Protein AF-0000000076619236 (afdb_homodimer)

Structure (mmCIF, N/CA/C/O backbone):
data_AF-0000000076619236-model_v1
#
loop_
_entity.id
_entity.type
_entity.pdbx_description
1 polymer 'Dynein light chain'
#
loop_
_atom_site.group_PDB
_atom_site.id
_atom_site.type_symbol
_atom_site.label_atom_id
_atom_site.label_alt_id
_atom_site.label_comp_id
_atom_site.label_asym_id
_atom_site.label_entity_id
_atom_site.label_seq_id
_atom_site.pdbx_PDB_ins_code
_atom_site.Cartn_x
_atom_site.Cartn_y
_atom_site.Cartn_z
_atom_site.occupancy
_atom_site.B_iso_or_equiv
_atom_site.auth_seq_id
_atom_site.auth_comp_id
_atom_site.auth_asym_id
_atom_site.auth_atom_id
_atom_site.pdbx_PDB_model_num
ATOM 1 N N . MET A 1 1 ? -8.305 16.578 18.125 1 61.53 1 MET A N 1
ATOM 2 C CA . MET A 1 1 ? -9.258 15.516 18.406 1 61.53 1 MET A CA 1
ATOM 3 C C . MET A 1 1 ? -8.664 14.5 19.375 1 61.53 1 MET A C 1
ATOM 5 O O . MET A 1 1 ? -7.453 14.289 19.406 1 61.53 1 MET A O 1
ATOM 9 N N . SER A 1 2 ? -9.523 13.969 20.266 1 78.56 2 SER A N 1
ATOM 10 C CA . SER A 1 2 ? -8.977 13.062 21.266 1 78.56 2 SER A CA 1
ATOM 11 C C . SER A 1 2 ? -8.484 11.773 20.625 1 78.56 2 SER A C 1
ATOM 13 O O . SER A 1 2 ? -8.844 11.453 19.5 1 78.56 2 SER A O 1
ATOM 15 N N . LEU A 1 3 ? -7.492 11.188 21.266 1 76.19 3 LEU A N 1
ATOM 16 C CA . LEU A 1 3 ? -6.984 9.883 20.844 1 76.19 3 LEU A CA 1
ATOM 17 C C . LEU A 1 3 ? -8.125 8.898 20.625 1 76.19 3 LEU A C 1
ATOM 19 O O . LEU A 1 3 ? -8.094 8.102 19.688 1 76.19 3 LEU A O 1
ATOM 23 N N . GLU A 1 4 ? -9.109 9.039 21.438 1 79.75 4 GLU A N 1
ATOM 24 C CA . GLU A 1 4 ? -10.258 8.141 21.344 1 79.75 4 GLU A CA 1
ATOM 25 C C . GLU A 1 4 ? -11.055 8.398 20.078 1 79.75 4 GLU A C 1
ATOM 27 O O . GLU A 1 4 ? -11.523 7.457 19.422 1 79.75 4 GLU A O 1
ATOM 32 N N . ASP A 1 5 ? -11.141 9.664 19.781 1 85.31 5 ASP A N 1
ATOM 33 C CA . ASP A 1 5 ? -11.867 10.039 18.578 1 85.31 5 ASP A CA 1
ATOM 34 C C . ASP A 1 5 ? -11.148 9.547 17.312 1 85.31 5 ASP A C 1
ATOM 36 O O . ASP A 1 5 ? -11.789 9.109 16.359 1 85.31 5 ASP A O 1
ATOM 40 N N . ASP A 1 6 ? -9.938 9.492 17.406 1 83.69 6 ASP A N 1
ATOM 41 C CA . ASP A 1 6 ? -9.148 9.062 16.25 1 83.69 6 ASP A CA 1
ATOM 42 C C . ASP A 1 6 ? -9.258 7.555 16.047 1 83.69 6 ASP A C 1
ATOM 44 O O . ASP A 1 6 ? -9.328 7.082 14.898 1 83.69 6 ASP A O 1
ATOM 48 N N . GLU A 1 7 ? -9.266 6.875 17.125 1 85.06 7 GLU A N 1
ATOM 49 C CA . GLU A 1 7 ? -9.422 5.43 17.031 1 85.06 7 GLU A CA 1
ATOM 50 C C . GLU A 1 7 ? -10.781 5.059 16.438 1 85.06 7 GLU A C 1
ATOM 52 O O . GLU A 1 7 ? -10.883 4.125 15.641 1 85.06 7 GLU A O 1
ATOM 57 N N . ILE A 1 8 ? -11.703 5.797 16.875 1 87.12 8 ILE A N 1
ATOM 58 C CA . ILE A 1 8 ? -13.055 5.559 16.391 1 87.12 8 ILE A CA 1
ATOM 59 C C . ILE A 1 8 ? -13.117 5.844 14.891 1 87.12 8 ILE A C 1
ATOM 61 O O . ILE A 1 8 ? -13.719 5.086 14.133 1 87.12 8 ILE A O 1
ATOM 65 N N . LEU A 1 9 ? -12.508 6.82 14.508 1 91.75 9 LEU A N 1
ATOM 66 C CA . LEU A 1 9 ? -12.477 7.18 13.094 1 91.75 9 LEU A CA 1
ATOM 67 C C . LEU A 1 9 ? -11.805 6.09 12.266 1 91.75 9 LEU A C 1
ATOM 69 O O . LEU A 1 9 ? -12.32 5.691 11.219 1 91.75 9 LEU A O 1
ATOM 73 N N . ILE A 1 10 ? -10.766 5.566 12.734 1 93.81 10 ILE A N 1
ATOM 74 C CA . ILE A 1 10 ? -10 4.551 12.023 1 93.81 10 ILE A CA 1
ATOM 75 C C . ILE A 1 10 ? -10.836 3.285 11.867 1 93.81 10 ILE A C 1
ATOM 77 O O . ILE A 1 10 ? -10.844 2.664 10.805 1 93.81 10 ILE A O 1
ATOM 81 N N . ASP A 1 11 ? -11.539 3.004 12.891 1 95.44 11 ASP A N 1
ATOM 82 C CA . ASP A 1 11 ? -12.422 1.844 12.828 1 95.44 11 ASP A CA 1
ATOM 83 C C . ASP A 1 11 ? -13.523 2.049 11.789 1 95.44 11 ASP A C 1
ATOM 85 O O . ASP A 1 11 ? -13.883 1.121 11.062 1 95.44 11 ASP A O 1
ATOM 89 N N . GLU A 1 12 ? -14.023 3.186 11.789 1 95.5 12 GLU A N 1
ATOM 90 C CA . GLU A 1 12 ? -15.062 3.512 10.812 1 95.5 12 GLU A CA 1
ATOM 91 C C . GLU A 1 12 ? -14.531 3.402 9.383 1 95.5 12 GLU A C 1
ATOM 93 O O . GLU A 1 12 ? -15.227 2.902 8.5 1 95.5 12 GLU A O 1
ATOM 98 N N . LEU A 1 13 ? -13.359 3.877 9.164 1 96.81 13 LEU A N 1
ATOM 99 C CA . LEU A 1 13 ? -12.734 3.781 7.848 1 96.81 13 LEU A CA 1
ATOM 100 C C . LEU A 1 13 ? -12.586 2.324 7.418 1 96.81 13 LEU A C 1
ATOM 102 O O . LEU A 1 13 ? -12.898 1.973 6.281 1 96.81 13 LEU A O 1
ATOM 106 N N . GLY A 1 14 ? -12.156 1.493 8.273 1 97.62 14 GLY A N 1
ATOM 107 C CA . GLY A 1 14 ? -12.016 0.072 8 1 97.62 14 GLY A CA 1
ATOM 108 C C . GLY A 1 14 ? -13.336 -0.608 7.676 1 97.62 14 GLY A C 1
ATOM 109 O O . GLY A 1 14 ? -13.406 -1.43 6.762 1 97.62 14 GLY A O 1
ATOM 110 N N . ASN A 1 15 ? -14.305 -0.239 8.445 1 97.88 15 ASN A N 1
ATOM 111 C CA . ASN A 1 15 ? -15.625 -0.801 8.203 1 97.88 15 ASN A CA 1
ATOM 112 C C . ASN A 1 15 ? -16.156 -0.407 6.832 1 97.88 15 ASN A C 1
ATOM 114 O O . ASN A 1 15 ? -16.781 -1.221 6.145 1 97.88 15 ASN A O 1
ATOM 118 N N . THR A 1 16 ? -15.945 0.81 6.516 1 97.62 16 THR A N 1
ATOM 119 C CA . THR A 1 16 ? -16.328 1.28 5.191 1 97.62 16 THR A CA 1
ATOM 120 C C . THR A 1 16 ? -15.617 0.48 4.102 1 97.62 16 THR A C 1
ATOM 122 O O . THR A 1 16 ? -16.25 0.015 3.154 1 97.62 16 THR A O 1
ATOM 125 N N . ALA A 1 17 ? -14.336 0.277 4.219 1 97.69 17 ALA A N 1
ATOM 126 C CA . ALA A 1 17 ? -13.555 -0.469 3.238 1 97.69 17 ALA A CA 1
ATOM 127 C C . ALA A 1 17 ? -14.062 -1.9 3.104 1 97.69 17 ALA A C 1
ATOM 129 O O . ALA A 1 17 ? -14.156 -2.43 1.994 1 97.69 17 ALA A O 1
ATOM 130 N N . ARG A 1 18 ? -14.375 -2.451 4.25 1 97.62 18 ARG A N 1
ATOM 131 C CA . ARG A 1 18 ? -14.898 -3.812 4.25 1 97.62 18 ARG A CA 1
ATOM 132 C C . ARG A 1 18 ? -16.203 -3.893 3.469 1 97.62 18 ARG A C 1
ATOM 134 O O . ARG A 1 18 ? -16.375 -4.766 2.615 1 97.62 18 ARG A O 1
ATOM 141 N N . LYS A 1 19 ? -17.078 -2.998 3.799 1 97.62 19 LYS A N 1
ATOM 142 C CA . LYS A 1 19 ? -18.375 -2.969 3.143 1 97.62 19 LYS A CA 1
ATOM 143 C C . LYS A 1 19 ? -18.234 -2.783 1.635 1 97.62 19 LYS A C 1
ATOM 145 O O . LYS A 1 19 ? -18.844 -3.506 0.852 1 97.62 19 LYS A O 1
ATOM 150 N N . VAL A 1 20 ? -17.438 -1.837 1.258 1 97.44 20 VAL A N 1
ATOM 151 C CA . VAL A 1 20 ? -17.234 -1.516 -0.152 1 97.44 20 VAL A CA 1
ATOM 152 C C . VAL A 1 20 ? -16.625 -2.711 -0.874 1 97.44 20 VAL A C 1
ATOM 154 O O . VAL A 1 20 ? -17.047 -3.066 -1.976 1 97.44 20 VAL A O 1
ATOM 157 N N . MET A 1 21 ? -15.586 -3.332 -0.306 1 97.12 21 MET A N 1
ATOM 158 C CA . MET A 1 21 ? -14.922 -4.508 -0.858 1 97.12 21 MET A CA 1
ATOM 159 C C . MET A 1 21 ? -15.93 -5.621 -1.136 1 97.12 21 MET A C 1
ATOM 161 O O . MET A 1 21 ? -15.922 -6.219 -2.213 1 97.12 21 MET A O 1
ATOM 165 N N . GLU A 1 22 ? -16.828 -5.844 -0.217 1 96.62 22 GLU A N 1
ATOM 166 C CA . GLU A 1 22 ? -17.812 -6.91 -0.324 1 96.62 22 GLU A CA 1
ATOM 167 C C . GLU A 1 22 ? -18.891 -6.566 -1.356 1 96.62 22 GLU A C 1
ATOM 169 O O . GLU A 1 22 ? -19.5 -7.461 -1.942 1 96.62 22 GLU A O 1
ATOM 174 N N . GLU A 1 23 ? -19.094 -5.281 -1.507 1 96.88 23 GLU A N 1
ATOM 175 C CA . GLU A 1 23 ? -20.047 -4.84 -2.521 1 96.88 23 GLU A CA 1
ATOM 176 C C . GLU A 1 23 ? -19.484 -5.02 -3.926 1 96.88 23 GLU A C 1
ATOM 178 O O . GLU A 1 23 ? -20.219 -5.352 -4.859 1 96.88 23 GLU A O 1
ATOM 183 N N . VAL A 1 24 ? -18.203 -4.824 -4.113 1 96.88 24 VAL A N 1
ATOM 184 C CA . VAL A 1 24 ? -17.562 -4.812 -5.43 1 96.88 24 VAL A CA 1
ATOM 185 C C . VAL A 1 24 ? -17.188 -6.234 -5.832 1 96.88 24 VAL A C 1
ATOM 187 O O . VAL A 1 24 ? -17.406 -6.645 -6.977 1 96.88 24 VAL A O 1
ATOM 190 N N . ILE A 1 25 ? -16.594 -6.984 -4.895 1 95.94 25 ILE A N 1
ATOM 191 C CA . ILE A 1 25 ? -16.125 -8.328 -5.203 1 95.94 25 ILE A CA 1
ATOM 192 C C . ILE A 1 25 ? -17.156 -9.359 -4.758 1 95.94 25 ILE A C 1
ATOM 194 O O . ILE A 1 25 ? -17.359 -9.57 -3.559 1 95.94 25 ILE A O 1
ATOM 198 N N . THR A 1 26 ? -17.766 -9.969 -5.719 1 94.12 26 THR A N 1
ATOM 199 C CA . THR A 1 26 ? -18.734 -11.016 -5.414 1 94.12 26 THR A CA 1
ATOM 200 C C . THR A 1 26 ? -18.078 -12.391 -5.438 1 94.12 26 THR A C 1
ATOM 202 O O . THR A 1 26 ? -16.953 -12.531 -5.93 1 94.12 26 THR A O 1
ATOM 205 N N . GLN A 1 27 ? -18.781 -13.383 -4.961 1 91.75 27 GLN A N 1
ATOM 206 C CA . GLN A 1 27 ? -18.234 -14.719 -4.758 1 91.75 27 GLN A CA 1
ATOM 207 C C . GLN A 1 27 ? -17.969 -15.414 -6.094 1 91.75 27 GLN A C 1
ATOM 209 O O . GLN A 1 27 ? -17.188 -16.375 -6.156 1 91.75 27 GLN A O 1
ATOM 214 N N . ASP A 1 28 ? -18.562 -14.875 -7.109 1 93.75 28 ASP A N 1
ATOM 215 C CA . ASP A 1 28 ? -18.469 -15.562 -8.391 1 93.75 28 ASP A CA 1
ATOM 216 C C . ASP A 1 28 ? -17.422 -14.898 -9.297 1 93.75 28 ASP A C 1
ATOM 218 O O . ASP A 1 28 ? -17.266 -15.289 -10.453 1 93.75 28 ASP A O 1
ATOM 222 N N . LEU A 1 29 ? -16.703 -14.016 -8.75 1 93.5 29 LEU A N 1
ATOM 223 C CA . LEU A 1 29 ? -15.734 -13.305 -9.586 1 93.5 29 LEU A CA 1
ATOM 224 C C . LEU A 1 29 ? -14.391 -14.031 -9.602 1 93.5 29 LEU A C 1
ATOM 226 O O . LEU A 1 29 ? -13.984 -14.602 -8.586 1 93.5 29 LEU A O 1
ATOM 230 N N . TYR A 1 30 ? -13.734 -14.031 -10.766 1 93.88 30 TYR A N 1
ATOM 231 C CA . TYR A 1 30 ? -12.383 -14.539 -10.984 1 93.88 30 TYR A CA 1
ATOM 232 C C . TYR A 1 30 ? -11.453 -13.422 -11.438 1 93.88 30 TYR A C 1
ATOM 234 O O . TYR A 1 30 ? -11.906 -12.391 -11.938 1 93.88 30 TYR A O 1
ATOM 242 N N . PHE A 1 31 ? -10.25 -13.781 -11.211 1 94 31 PHE A N 1
ATOM 243 C CA . PHE A 1 31 ? -9.289 -12.789 -11.688 1 94 31 PHE A CA 1
ATOM 244 C C . PHE A 1 31 ? -9.414 -12.594 -13.195 1 94 31 PHE A C 1
ATOM 246 O O . PHE A 1 31 ? -9.367 -13.562 -13.961 1 94 31 PHE A O 1
ATOM 253 N N . ASP A 1 32 ? -9.578 -11.391 -13.586 1 94.44 32 ASP A N 1
ATOM 254 C CA . ASP A 1 32 ? -9.711 -10.953 -14.977 1 94.44 32 ASP A CA 1
ATOM 255 C C . ASP A 1 32 ? -8.883 -9.703 -15.242 1 94.44 32 ASP A C 1
ATOM 257 O O . ASP A 1 32 ? -9.219 -8.617 -14.766 1 94.44 32 ASP A O 1
ATOM 261 N N . PRO A 1 33 ? -7.809 -9.898 -16 1 90.06 33 PRO A N 1
ATOM 262 C CA . PRO A 1 33 ? -6.918 -8.766 -16.25 1 90.06 33 PRO A CA 1
ATOM 263 C C . PRO A 1 33 ? -7.645 -7.57 -16.875 1 90.06 33 PRO A C 1
ATOM 265 O O . PRO A 1 33 ? -7.207 -6.426 -16.703 1 90.06 33 PRO A O 1
ATOM 268 N N . GLU A 1 34 ? -8.695 -7.801 -17.469 1 93.5 34 GLU A N 1
ATOM 269 C CA . GLU A 1 34 ? -9.445 -6.738 -18.125 1 93.5 34 GLU A CA 1
ATOM 270 C C . GLU A 1 34 ? -10.305 -5.965 -17.125 1 93.5 34 GLU A C 1
ATOM 272 O O . GLU A 1 34 ? -10.633 -4.797 -17.359 1 93.5 34 GLU A O 1
ATOM 277 N N . ASN A 1 35 ? -10.617 -6.633 -16.062 1 94.06 35 ASN A N 1
ATOM 278 C CA . ASN A 1 35 ? -11.594 -6.02 -15.164 1 94.06 35 ASN A CA 1
ATOM 279 C C . ASN A 1 35 ? -10.977 -5.695 -13.805 1 94.06 35 ASN A C 1
ATOM 281 O O . ASN A 1 35 ? -11.5 -4.859 -13.07 1 94.06 35 ASN A O 1
ATOM 285 N N . ILE A 1 36 ? -9.914 -6.281 -13.5 1 94.12 36 ILE A N 1
ATOM 286 C CA . ILE A 1 36 ? -9.352 -6.23 -12.156 1 94.12 36 ILE A CA 1
ATOM 287 C C . ILE A 1 36 ? -9.023 -4.785 -11.781 1 94.12 36 ILE A C 1
ATOM 289 O O . ILE A 1 36 ? -9.227 -4.371 -10.641 1 94.12 36 ILE A O 1
ATOM 293 N N . ASN A 1 37 ? -8.594 -4.059 -12.727 1 94.62 37 ASN A N 1
ATOM 294 C CA . ASN A 1 37 ? -8.281 -2.654 -12.484 1 94.62 37 ASN A CA 1
ATOM 295 C C . ASN A 1 37 ? -9.539 -1.856 -12.141 1 94.62 37 ASN A C 1
ATOM 297 O O . ASN A 1 37 ? -9.508 -0.998 -11.25 1 94.62 37 ASN A O 1
ATOM 301 N N . SER A 1 38 ? -10.539 -2.186 -12.812 1 96.31 38 SER A N 1
ATOM 302 C CA . SER A 1 38 ? -11.805 -1.494 -12.57 1 96.31 38 SER A CA 1
ATOM 303 C C . SER A 1 38 ? -12.328 -1.787 -11.164 1 96.31 38 SER A C 1
ATOM 305 O O . SER A 1 38 ? -12.852 -0.894 -10.492 1 96.31 38 SER A O 1
ATOM 307 N N . TRP A 1 39 ? -12.18 -3 -10.75 1 96.44 39 TRP A N 1
ATOM 308 C CA . TRP A 1 39 ? -12.617 -3.363 -9.406 1 96.44 39 TRP A CA 1
ATOM 309 C C . TRP A 1 39 ? -11.828 -2.598 -8.352 1 96.44 39 TRP A C 1
ATOM 311 O O . TRP A 1 39 ? -12.414 -2.033 -7.418 1 96.44 39 TRP A O 1
ATOM 321 N N . CYS A 1 40 ? -10.562 -2.51 -8.508 1 96.25 40 CYS A N 1
ATOM 322 C CA . CYS A 1 40 ? -9.711 -1.766 -7.59 1 96.25 40 CYS A CA 1
ATOM 323 C C . CYS A 1 40 ? -10.109 -0.297 -7.543 1 96.25 40 CYS A C 1
ATOM 325 O O . CYS A 1 40 ? -10.25 0.276 -6.461 1 96.25 40 CYS A O 1
ATOM 327 N N . GLN A 1 41 ? -10.367 0.187 -8.68 1 96.62 41 GLN A N 1
ATOM 328 C CA . GLN A 1 41 ? -10.727 1.596 -8.781 1 96.62 41 GLN A CA 1
ATOM 329 C C . GLN A 1 41 ? -12.062 1.872 -8.094 1 96.62 41 GLN A C 1
ATOM 331 O O . GLN A 1 41 ? -12.203 2.867 -7.379 1 96.62 41 GLN A O 1
ATOM 336 N N . GLN A 1 42 ? -12.945 1.055 -8.336 1 97.5 42 GLN A N 1
ATOM 337 C CA . GLN A 1 42 ? -14.258 1.221 -7.723 1 97.5 42 GLN A CA 1
ATOM 338 C C . GLN A 1 42 ? -14.156 1.21 -6.199 1 97.5 42 GLN A C 1
ATOM 340 O O . GLN A 1 42 ? -14.75 2.057 -5.527 1 97.5 42 GLN A O 1
ATOM 345 N N . ILE A 1 43 ? -13.422 0.292 -5.695 1 97.56 43 ILE A N 1
ATOM 346 C CA . ILE A 1 43 ? -13.25 0.174 -4.25 1 97.56 43 ILE A CA 1
ATOM 347 C C . ILE A 1 43 ? -12.633 1.456 -3.699 1 97.56 43 ILE A C 1
ATOM 349 O O . ILE A 1 43 ? -13.148 2.047 -2.75 1 97.56 43 ILE A O 1
ATOM 353 N N . MET A 1 44 ? -11.656 1.903 -4.312 1 97.06 44 MET A N 1
ATOM 354 C CA . MET A 1 44 ? -10.93 3.076 -3.836 1 97.06 44 MET A CA 1
ATOM 355 C C . MET A 1 44 ? -11.781 4.332 -3.955 1 97.06 44 MET A C 1
ATOM 357 O O . MET A 1 44 ? -11.836 5.141 -3.025 1 97.06 44 MET A O 1
ATOM 361 N N . ASP A 1 45 ? -12.484 4.484 -5.055 1 97.06 45 ASP A N 1
ATOM 362 C CA . ASP A 1 45 ? -13.344 5.641 -5.281 1 97.06 45 ASP A CA 1
ATOM 363 C C . ASP A 1 45 ? -14.461 5.707 -4.238 1 97.06 45 ASP A C 1
ATOM 365 O O . ASP A 1 45 ? -14.75 6.777 -3.697 1 97.06 45 ASP A O 1
ATOM 369 N N . HIS A 1 46 ? -15.039 4.605 -3.982 1 97.19 46 HIS A N 1
ATOM 370 C CA . HIS A 1 46 ? -16.109 4.551 -2.99 1 97.19 46 HIS A CA 1
ATOM 371 C C . HIS A 1 46 ? -15.586 4.891 -1.599 1 97.19 46 HIS A C 1
ATOM 373 O O . HIS A 1 46 ? -16.219 5.656 -0.863 1 97.19 46 HIS A O 1
ATOM 379 N N . CYS A 1 47 ? -14.445 4.363 -1.239 1 96.69 47 CYS A N 1
ATOM 380 C CA . CYS A 1 47 ? -13.844 4.66 0.058 1 96.69 47 CYS A CA 1
ATOM 381 C C . CYS A 1 47 ? -13.562 6.152 0.2 1 96.69 47 CYS A C 1
ATOM 383 O O . CYS A 1 47 ? -13.969 6.773 1.185 1 96.69 47 CYS A O 1
ATOM 385 N N . LEU A 1 48 ? -12.922 6.691 -0.797 1 93.75 48 LEU A N 1
ATOM 386 C CA . LEU A 1 48 ? -12.531 8.094 -0.735 1 93.75 48 LEU A CA 1
ATOM 387 C C . LEU A 1 48 ? -13.766 8.992 -0.668 1 93.75 48 LEU A C 1
ATOM 389 O O . LEU A 1 48 ? -13.758 10.008 0.03 1 93.75 48 LEU A O 1
ATOM 393 N N . LYS A 1 49 ? -14.742 8.633 -1.448 1 94.62 49 LYS A N 1
ATOM 394 C CA . LYS A 1 49 ? -15.992 9.383 -1.423 1 94.62 49 LYS A CA 1
ATOM 395 C C . LYS A 1 49 ? -16.578 9.414 -0.016 1 94.62 49 LYS A C 1
ATOM 397 O O . LYS A 1 49 ? -16.984 10.477 0.468 1 94.62 49 LYS A O 1
ATOM 402 N N . GLU A 1 50 ? -16.594 8.312 0.665 1 95 50 GLU A N 1
ATOM 403 C CA . GLU A 1 50 ? -17.125 8.219 2.02 1 95 50 GLU A CA 1
ATOM 404 C C . GLU A 1 50 ? -16.25 8.969 3.014 1 95 50 GLU A C 1
ATOM 406 O O . GLU A 1 50 ? -16.75 9.617 3.936 1 95 50 GLU A O 1
ATOM 411 N N . PHE A 1 51 ? -14.938 8.906 2.834 1 94.06 51 PHE A N 1
ATOM 412 C CA . PHE A 1 51 ? -14 9.555 3.748 1 94.06 51 PHE A CA 1
ATOM 413 C C . PHE A 1 51 ? -14.102 11.07 3.639 1 94.06 51 PHE A C 1
ATOM 415 O O . PHE A 1 51 ? -13.961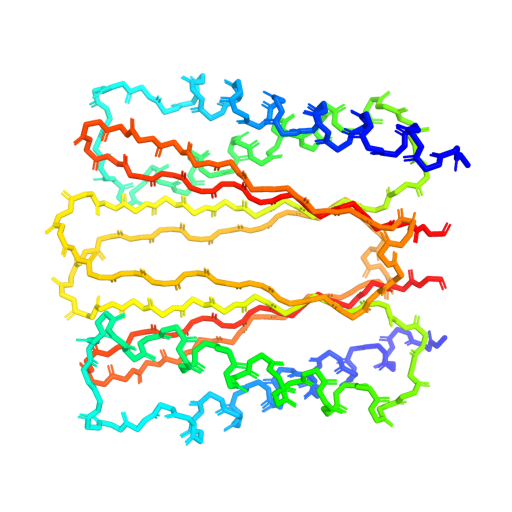 11.781 4.637 1 94.06 51 PHE A O 1
ATOM 422 N N . GLY A 1 52 ? -14.273 11.562 2.461 1 90.62 52 GLY A N 1
ATOM 423 C CA . GLY A 1 52 ? -14.453 12.992 2.23 1 90.62 52 GLY A CA 1
ATOM 424 C C . GLY A 1 52 ? -15.648 13.57 2.961 1 90.62 52 GLY A C 1
ATOM 425 O O . GLY A 1 52 ? -15.617 14.727 3.393 1 90.62 52 GLY A O 1
ATOM 426 N N . LYS A 1 53 ? -16.641 12.766 3.195 1 91.5 53 LYS A N 1
ATOM 427 C CA . LYS A 1 53 ? -17.859 13.203 3.873 1 91.5 53 LYS A CA 1
ATOM 428 C C . LYS A 1 53 ? -17.625 13.414 5.363 1 91.5 53 LYS A C 1
ATOM 430 O O . LYS A 1 53 ? -18.359 14.148 6.023 1 91.5 53 LYS A O 1
ATOM 435 N N . LEU A 1 54 ? -16.625 12.781 5.898 1 88.69 54 LEU A N 1
ATOM 436 C CA . LEU A 1 54 ? -16.344 12.859 7.328 1 88.69 54 LEU A CA 1
ATOM 437 C C . LEU A 1 54 ? -15.828 14.234 7.711 1 88.69 54 LEU A C 1
ATOM 439 O O . LEU A 1 54 ? -15.914 14.633 8.875 1 88.69 54 LEU A O 1
ATOM 443 N N . ALA A 1 55 ? -15.305 15.078 6.824 1 86.06 55 ALA A N 1
ATOM 444 C CA . ALA A 1 55 ? -14.844 16.453 7.02 1 86.06 55 ALA A CA 1
ATOM 445 C C . ALA A 1 55 ? -13.844 16.531 8.172 1 86.06 55 ALA A C 1
ATOM 447 O O . ALA A 1 55 ? -13.945 17.406 9.031 1 86.06 55 ALA A O 1
ATOM 448 N N . LYS A 1 56 ? -12.969 15.547 8.305 1 88.5 56 LYS A N 1
ATOM 449 C CA . LYS A 1 56 ? -11.914 15.516 9.312 1 88.5 56 LYS A CA 1
ATOM 450 C C . LYS A 1 56 ? -10.594 16.031 8.742 1 88.5 56 LYS A C 1
ATOM 452 O O . LYS A 1 56 ? -10.359 15.969 7.535 1 88.5 56 LYS A O 1
ATOM 457 N N . PRO A 1 57 ? -9.781 16.609 9.57 1 90.25 57 PRO A N 1
ATOM 458 C CA . PRO A 1 57 ? -8.508 17.172 9.109 1 90.25 57 PRO A CA 1
ATOM 459 C C . PRO A 1 57 ? -7.453 16.094 8.844 1 90.25 57 PRO A C 1
ATOM 461 O O . PRO A 1 57 ? -6.375 16.125 9.445 1 90.25 57 PRO A O 1
ATOM 464 N N . PHE A 1 58 ? -7.727 15.242 7.938 1 93.5 58 PHE A N 1
ATOM 465 C CA . PHE A 1 58 ? -6.809 14.164 7.562 1 93.5 58 PHE A CA 1
ATOM 466 C C . PHE A 1 58 ? -6.613 14.133 6.051 1 93.5 58 PHE A C 1
ATOM 468 O O . PHE A 1 58 ? -7.539 14.422 5.293 1 93.5 58 PHE A O 1
ATOM 475 N N . LYS A 1 59 ? -5.434 13.875 5.688 1 94.44 59 LYS A N 1
ATOM 476 C CA . LYS A 1 59 ? -5.164 13.344 4.352 1 94.44 59 LYS A CA 1
ATOM 477 C C . LYS A 1 59 ? -5.281 11.82 4.328 1 94.44 59 LYS A C 1
ATOM 479 O O . LYS A 1 59 ? -4.816 11.148 5.246 1 94.44 59 LYS A O 1
ATOM 484 N N . TYR A 1 60 ? -5.902 11.281 3.295 1 96.19 60 TYR A N 1
ATOM 485 C CA . TYR A 1 60 ? -6.145 9.844 3.252 1 96.19 60 TYR A CA 1
ATOM 486 C C . TYR A 1 60 ? -5.402 9.203 2.086 1 96.19 60 TYR A C 1
ATOM 488 O O . TYR A 1 60 ? -5.34 9.766 0.993 1 96.19 60 TYR A O 1
ATOM 496 N N . ILE A 1 61 ? -4.883 8.016 2.301 1 96.69 61 ILE A N 1
ATOM 497 C CA . ILE A 1 61 ? -4.383 7.113 1.269 1 96.69 61 ILE A CA 1
ATOM 498 C C . ILE A 1 61 ? -5.105 5.773 1.36 1 96.69 61 ILE A C 1
ATOM 500 O O . ILE A 1 61 ? -5.16 5.164 2.432 1 96.69 61 ILE A O 1
ATOM 504 N N . VAL A 1 62 ? -5.66 5.398 0.265 1 97.25 62 VAL A N 1
ATOM 505 C CA . VAL A 1 62 ? -6.285 4.078 0.185 1 97.25 62 VAL A CA 1
ATOM 506 C C . VAL A 1 62 ? -5.527 3.211 -0.818 1 97.25 62 VAL A C 1
ATOM 508 O O . VAL A 1 62 ? -5.359 3.594 -1.979 1 97.25 62 VAL A O 1
ATOM 511 N N . THR A 1 63 ? -5.012 2.137 -0.382 1 96.44 63 THR A N 1
ATOM 512 C CA . THR A 1 63 ? -4.395 1.164 -1.277 1 96.44 63 THR A CA 1
ATOM 513 C C . THR A 1 63 ? -5.273 -0.076 -1.416 1 96.44 63 THR A C 1
ATOM 515 O O . THR A 1 63 ? -5.91 -0.503 -0.45 1 96.44 63 THR A O 1
ATOM 518 N N . CYS A 1 64 ? -5.316 -0.61 -2.551 1 96.69 64 CYS A N 1
ATOM 519 C CA . CYS A 1 64 ? -6.078 -1.826 -2.812 1 96.69 64 CYS A CA 1
ATOM 520 C C . CYS A 1 64 ? -5.246 -2.836 -3.594 1 96.69 64 CYS A C 1
ATOM 522 O O . CYS A 1 64 ? -4.641 -2.492 -4.609 1 96.69 64 CYS A O 1
ATOM 524 N N . PHE A 1 65 ? -5.293 -4.07 -3.072 1 94.69 65 PHE A N 1
ATOM 525 C CA . PHE A 1 65 ? -4.652 -5.211 -3.717 1 94.69 65 PHE A CA 1
ATOM 526 C C . PHE A 1 65 ? -5.66 -6.324 -3.979 1 94.69 65 PHE A C 1
ATOM 528 O O . PHE A 1 65 ? -6.383 -6.742 -3.07 1 94.69 65 PHE A O 1
ATOM 535 N N . ILE A 1 66 ? -5.629 -6.773 -5.18 1 94.94 66 ILE A N 1
ATOM 536 C CA . ILE A 1 66 ? -6.418 -7.953 -5.516 1 94.94 66 ILE A CA 1
ATOM 537 C C . ILE A 1 66 ? -5.508 -9.023 -6.113 1 94.94 66 ILE A C 1
ATOM 539 O O . ILE A 1 66 ? -4.723 -8.742 -7.023 1 94.94 66 ILE A O 1
ATOM 543 N N . MET A 1 67 ? -5.648 -10.18 -5.633 1 92.38 67 MET A N 1
ATOM 544 C CA . MET A 1 67 ? -4.781 -11.266 -6.07 1 92.38 67 MET A CA 1
ATOM 545 C C . MET A 1 67 ? -5.598 -12.508 -6.418 1 92.38 67 MET A C 1
ATOM 547 O O . MET A 1 67 ? -6.578 -12.82 -5.734 1 92.38 67 MET A O 1
ATOM 551 N N . GLN A 1 68 ? -5.137 -13.125 -7.406 1 92.5 68 GLN A N 1
ATOM 552 C CA . GLN A 1 68 ? -5.715 -14.414 -7.762 1 92.5 68 GLN A CA 1
ATOM 553 C C . GLN A 1 68 ? -5.355 -15.484 -6.73 1 92.5 68 GLN A C 1
ATOM 555 O O . GLN A 1 68 ? -4.207 -15.57 -6.293 1 92.5 68 GLN A O 1
ATOM 560 N N . ARG A 1 69 ? -6.418 -16.312 -6.328 1 87.12 69 ARG A N 1
ATOM 561 C CA . ARG A 1 69 ? -6.172 -17.406 -5.402 1 87.12 69 ARG A CA 1
ATOM 562 C C . ARG A 1 69 ? -5.652 -18.641 -6.145 1 87.12 69 ARG A C 1
ATOM 564 O O . ARG A 1 69 ? -6.438 -19.484 -6.566 1 87.12 69 ARG A O 1
ATOM 571 N N . ASN A 1 70 ? -4.426 -18.703 -6.32 1 84.44 70 ASN A N 1
ATOM 572 C CA . ASN A 1 70 ? -3.824 -19.859 -6.984 1 84.44 70 ASN A CA 1
ATOM 573 C C . ASN A 1 70 ? -2.695 -20.453 -6.148 1 84.44 70 ASN A C 1
ATOM 575 O O . ASN A 1 70 ? -1.932 -21.297 -6.641 1 84.44 70 ASN A O 1
ATOM 579 N N . GLY A 1 71 ? -2.533 -20 -4.918 1 79.75 71 GLY A N 1
ATOM 580 C CA . GLY A 1 71 ? -1.56 -20.547 -3.988 1 79.75 71 GLY A CA 1
ATOM 581 C C . GLY A 1 71 ? -0.218 -19.844 -4.043 1 79.75 71 GLY A C 1
ATOM 582 O O . GLY A 1 71 ? 0.742 -20.281 -3.398 1 79.75 71 GLY A O 1
ATOM 583 N N . ALA A 1 72 ? -0.165 -18.859 -4.883 1 82.06 72 ALA A N 1
ATOM 584 C CA . ALA A 1 72 ? 1.091 -18.109 -4.965 1 82.06 72 ALA A CA 1
ATOM 585 C C . ALA A 1 72 ? 1.369 -17.359 -3.666 1 82.06 72 ALA A C 1
ATOM 587 O O . ALA A 1 72 ? 0.449 -16.844 -3.037 1 82.06 72 ALA A O 1
ATOM 588 N N . GLY A 1 73 ? 2.65 -17.359 -3.217 1 85.38 73 GLY A N 1
ATOM 589 C CA . GLY A 1 73 ? 3.059 -16.609 -2.041 1 85.38 73 GLY A CA 1
ATOM 590 C C . GLY A 1 73 ? 3.113 -15.109 -2.275 1 85.38 73 GLY A C 1
ATOM 591 O O . GLY A 1 73 ? 3.451 -14.656 -3.373 1 85.38 73 GLY A O 1
ATOM 592 N N . PHE A 1 74 ? 2.736 -14.367 -1.316 1 87.88 74 PHE A N 1
ATOM 593 C CA . PHE A 1 74 ? 2.861 -12.922 -1.383 1 87.88 74 PHE A CA 1
ATOM 594 C C . PHE A 1 74 ? 3.039 -12.328 0.01 1 87.88 74 PHE A C 1
ATOM 596 O O . PHE A 1 74 ? 2.584 -12.906 0.999 1 87.88 74 PHE A O 1
ATOM 603 N N . GLN A 1 75 ? 3.777 -11.273 0.086 1 91.81 75 GLN A N 1
ATOM 604 C CA . GLN A 1 75 ? 3.971 -10.523 1.32 1 91.81 75 GLN A CA 1
ATOM 605 C C . GLN A 1 75 ? 3.752 -9.031 1.093 1 91.81 75 GLN A C 1
ATOM 607 O O . GLN A 1 75 ? 4.301 -8.453 0.149 1 91.81 75 GLN A O 1
ATOM 612 N N . CYS A 1 76 ? 2.883 -8.453 1.904 1 92.56 76 CYS A N 1
ATOM 613 C CA . CYS A 1 76 ? 2.658 -7.012 1.891 1 92.56 76 CYS A CA 1
ATOM 614 C C . CYS A 1 76 ? 2.902 -6.406 3.27 1 92.56 76 CYS A C 1
ATOM 616 O O . CYS A 1 76 ? 2.465 -6.961 4.281 1 92.56 76 CYS A O 1
ATOM 618 N N . ALA A 1 77 ? 3.598 -5.371 3.307 1 92.62 77 ALA A N 1
ATOM 619 C CA . ALA A 1 77 ? 3.877 -4.66 4.555 1 92.62 77 ALA A CA 1
ATOM 620 C C . ALA A 1 77 ? 3.996 -3.158 4.312 1 92.62 77 ALA A C 1
ATOM 622 O O . ALA A 1 77 ? 4.18 -2.717 3.178 1 92.62 77 ALA A O 1
ATOM 623 N N . SER A 1 78 ? 3.803 -2.408 5.352 1 94.25 78 SER A N 1
ATOM 624 C CA . SER A 1 78 ? 4.023 -0.967 5.297 1 94.25 78 SER A CA 1
ATOM 625 C C . SER A 1 78 ? 4.668 -0.458 6.582 1 94.25 78 SER A C 1
ATOM 627 O O . SER A 1 78 ? 4.449 -1.022 7.656 1 94.25 78 SER A O 1
ATOM 629 N N . THR A 1 79 ? 5.449 0.49 6.465 1 93.69 79 THR A N 1
ATOM 630 C CA . THR A 1 79 ? 6.012 1.227 7.59 1 93.69 79 THR A CA 1
ATOM 631 C C . THR A 1 79 ? 5.75 2.723 7.445 1 93.69 79 THR A C 1
ATOM 633 O O . THR A 1 79 ? 5.598 3.225 6.328 1 93.69 79 THR A O 1
ATOM 636 N N . CYS A 1 80 ? 5.582 3.35 8.492 1 92.81 80 CYS A N 1
ATOM 637 C CA . CYS A 1 80 ? 5.223 4.766 8.492 1 92.81 80 CYS A CA 1
ATOM 638 C C . CYS A 1 80 ? 6.16 5.562 9.391 1 92.81 80 CYS A C 1
ATOM 640 O O . CYS A 1 80 ? 6.496 5.125 10.492 1 92.81 80 CYS A O 1
ATOM 642 N N . PHE A 1 81 ? 6.621 6.637 8.859 1 93.06 81 PHE A N 1
ATOM 643 C CA . PHE A 1 81 ? 7.363 7.633 9.625 1 93.06 81 PHE A CA 1
ATOM 644 C C . PHE A 1 81 ? 6.496 8.852 9.914 1 93.06 81 PHE A C 1
ATOM 646 O O . PHE A 1 81 ? 6.477 9.805 9.141 1 93.06 81 PHE A O 1
ATOM 653 N N . TRP A 1 82 ? 5.66 8.781 11.055 1 91 82 TRP A N 1
ATOM 654 C CA . TRP A 1 82 ? 4.656 9.773 11.43 1 91 82 TRP A CA 1
ATOM 655 C C . TRP A 1 82 ? 4.359 9.703 12.93 1 91 82 TRP A C 1
ATOM 657 O O . TRP A 1 82 ? 5.078 9.047 13.68 1 91 82 TRP A O 1
ATOM 667 N N . ASP A 1 83 ? 3.557 10.555 13.375 1 90.19 83 ASP A N 1
ATOM 668 C CA . ASP A 1 83 ? 3.143 10.555 14.773 1 90.19 83 ASP A CA 1
ATOM 669 C C . ASP A 1 83 ? 1.982 9.594 15.008 1 90.19 83 ASP A C 1
ATOM 671 O O . ASP A 1 83 ? 0.84 9.891 14.648 1 90.19 83 ASP A O 1
ATOM 675 N N . THR A 1 84 ? 2.254 8.5 15.664 1 87.81 84 THR A N 1
ATOM 676 C CA . THR A 1 84 ? 1.278 7.434 15.844 1 87.81 84 THR A CA 1
ATOM 677 C C . THR A 1 84 ? 0.155 7.875 16.781 1 87.81 84 THR A C 1
ATOM 679 O O . THR A 1 84 ? -0.887 7.219 16.859 1 87.81 84 THR A O 1
ATOM 682 N N . LYS A 1 85 ? 0.387 9.008 17.375 1 88.88 85 LYS A N 1
ATOM 683 C CA . LYS A 1 85 ? -0.649 9.523 18.266 1 88.88 85 LYS A CA 1
ATOM 684 C C . LYS A 1 85 ? -1.748 10.234 17.469 1 88.88 85 LYS A C 1
ATOM 686 O O . LYS A 1 85 ? -2.893 10.312 17.922 1 88.88 85 LYS A O 1
ATOM 691 N N . THR A 1 86 ? -1.425 10.734 16.328 1 89.88 86 THR A N 1
ATOM 692 C CA . THR A 1 86 ? -2.379 11.539 15.578 1 89.88 86 THR A CA 1
ATOM 693 C C . THR A 1 86 ? -2.74 10.852 14.258 1 89.88 86 THR A C 1
ATOM 695 O O . THR A 1 86 ? -3.859 11 13.766 1 89.88 86 THR A O 1
ATOM 698 N N . ASP A 1 87 ? -1.814 10.055 13.812 1 94.88 87 ASP A N 1
ATOM 699 C CA . ASP A 1 87 ? -2.033 9.375 12.547 1 94.88 87 ASP A CA 1
ATOM 700 C C . ASP A 1 87 ? -2.523 7.945 12.766 1 94.88 87 ASP A C 1
ATOM 702 O O . ASP A 1 87 ? -2.365 7.391 13.859 1 94.88 87 ASP A O 1
ATOM 706 N N . GLY A 1 88 ? -3.172 7.406 11.734 1 94.62 88 GLY A N 1
ATOM 707 C CA . GLY A 1 88 ? -3.725 6.07 11.883 1 94.62 88 GLY A CA 1
ATOM 708 C C . GLY A 1 88 ? -3.604 5.227 10.625 1 94.62 88 GLY A C 1
ATOM 709 O O . GLY A 1 88 ? -3.49 5.766 9.523 1 94.62 88 GLY A O 1
ATOM 710 N N . ILE A 1 89 ? -3.637 3.914 10.852 1 96.19 89 ILE A N 1
ATOM 711 C CA . ILE A 1 89 ? -3.592 2.938 9.766 1 96.19 89 ILE A CA 1
ATOM 712 C C . ILE A 1 89 ? -4.543 1.782 10.078 1 96.19 89 ILE A C 1
ATOM 714 O O . ILE A 1 89 ? -4.668 1.365 11.227 1 96.19 89 ILE A O 1
ATOM 718 N N . ILE A 1 90 ? -5.18 1.296 9.039 1 96.62 90 ILE A N 1
ATOM 719 C CA . ILE A 1 90 ? -6.008 0.105 9.203 1 96.62 90 ILE A CA 1
ATOM 720 C C . ILE A 1 90 ? -6.012 -0.699 7.902 1 96.62 90 ILE A C 1
ATOM 722 O O . ILE A 1 90 ? -6.062 -0.127 6.812 1 96.62 90 ILE A O 1
ATOM 726 N N . SER A 1 91 ? -5.922 -1.995 8.008 1 96.38 91 SER A N 1
ATOM 727 C CA . SER A 1 91 ? -5.969 -2.92 6.883 1 96.38 91 SER A CA 1
ATOM 728 C C . SER A 1 91 ? -7.172 -3.852 6.98 1 96.38 91 SER A C 1
ATOM 730 O O . SER A 1 91 ? -7.484 -4.359 8.062 1 96.38 91 SER A O 1
ATOM 732 N N . VAL A 1 92 ? -7.777 -4 5.867 1 97.06 92 VAL A N 1
ATOM 733 C CA . VAL A 1 92 ? -8.93 -4.891 5.77 1 97.06 92 VAL A CA 1
ATOM 734 C C . VAL A 1 92 ? -8.68 -5.949 4.695 1 97.06 92 VAL A C 1
ATOM 736 O O . VAL A 1 92 ? -8.398 -5.613 3.541 1 97.06 92 VAL A O 1
ATOM 739 N N . THR A 1 93 ? -8.766 -7.184 5.09 1 95.94 93 THR A N 1
ATOM 740 C CA . THR A 1 93 ? -8.578 -8.281 4.141 1 95.94 93 THR A CA 1
ATOM 741 C C . THR A 1 93 ? -9.906 -8.969 3.844 1 95.94 93 THR A C 1
ATOM 743 O O . THR A 1 93 ? -10.734 -9.156 4.742 1 95.94 93 THR A O 1
ATOM 746 N N . GLY A 1 94 ? -10.117 -9.18 2.596 1 95.25 94 GLY A N 1
ATOM 747 C CA . GLY A 1 94 ? -11.242 -9.984 2.135 1 95.25 94 GLY A CA 1
ATOM 748 C C . GLY A 1 94 ? -10.812 -11.281 1.472 1 95.25 94 GLY A C 1
ATOM 749 O O . GLY A 1 94 ? -9.891 -11.289 0.651 1 95.25 94 GLY A O 1
ATOM 750 N N . ASP A 1 95 ? -11.461 -12.336 1.973 1 92.81 95 ASP A N 1
ATOM 751 C CA . ASP A 1 95 ? -11.203 -13.664 1.423 1 92.81 95 ASP A CA 1
ATOM 752 C C . ASP A 1 95 ? -12.422 -14.18 0.66 1 92.81 95 ASP A C 1
ATOM 754 O O . ASP A 1 95 ? -13.469 -14.438 1.253 1 92.81 95 ASP A O 1
ATOM 758 N N . PHE A 1 96 ? -12.156 -14.273 -0.675 1 93.94 96 PHE A N 1
ATOM 759 C CA . PHE A 1 96 ? -13.203 -14.742 -1.568 1 93.94 96 PHE A CA 1
ATOM 760 C C . PHE A 1 96 ? -12.797 -16.047 -2.246 1 93.94 96 PHE A C 1
ATOM 762 O O . PHE A 1 96 ? -11.633 -16.438 -2.184 1 93.94 96 PHE A O 1
ATOM 769 N N . PRO A 1 97 ? -13.742 -16.75 -2.803 1 94 97 PRO A N 1
ATOM 770 C CA . PRO A 1 97 ? -13.43 -18.078 -3.299 1 94 97 PRO A CA 1
ATOM 771 C C . PRO A 1 97 ? -12.281 -18.078 -4.309 1 94 97 PRO A C 1
ATOM 773 O O . PRO A 1 97 ? -11.453 -19 -4.309 1 94 97 PRO A O 1
ATOM 776 N N . ASN A 1 98 ? -12.195 -17.047 -5.148 1 94.06 98 ASN A N 1
ATOM 777 C CA . ASN A 1 98 ? -11.227 -17.062 -6.234 1 94.06 98 ASN A CA 1
ATOM 778 C C . ASN A 1 98 ? -10.234 -15.906 -6.117 1 94.06 98 ASN A C 1
ATOM 780 O O . ASN A 1 98 ? -9.258 -15.844 -6.867 1 94.06 98 ASN A O 1
ATOM 784 N N . LEU A 1 99 ? -10.539 -14.969 -5.199 1 94.44 99 LEU A N 1
ATOM 785 C CA . LEU A 1 99 ? -9.742 -13.75 -5.086 1 94.44 99 LEU A CA 1
ATOM 786 C C . LEU A 1 99 ? -9.453 -13.43 -3.625 1 94.44 99 LEU A C 1
ATOM 788 O O . LEU A 1 99 ? -10.266 -13.719 -2.746 1 94.44 99 LEU A O 1
ATOM 792 N N . ASN A 1 100 ? -8.273 -12.891 -3.41 1 93.81 100 ASN A N 1
ATOM 793 C CA . ASN A 1 100 ? -7.977 -12.188 -2.168 1 93.81 100 ASN A CA 1
ATOM 794 C C . ASN A 1 100 ? -7.859 -10.68 -2.393 1 93.81 100 ASN A C 1
ATOM 796 O O . ASN A 1 100 ? -7.328 -10.242 -3.414 1 93.81 100 ASN A O 1
ATOM 800 N N . CYS A 1 101 ? -8.414 -9.969 -1.466 1 95.38 101 CYS A N 1
ATOM 801 C CA . CYS A 1 101 ? -8.352 -8.516 -1.574 1 95.38 101 CYS A CA 1
ATOM 802 C C . CYS A 1 101 ? -7.879 -7.891 -0.267 1 95.38 101 CYS A C 1
ATOM 804 O O . CYS A 1 101 ? -8.312 -8.297 0.812 1 95.38 101 CYS A O 1
ATOM 806 N N . LEU A 1 102 ? -6.898 -6.965 -0.356 1 96.25 102 LEU A N 1
ATOM 807 C CA . LEU A 1 102 ? -6.406 -6.215 0.795 1 96.25 102 LEU A CA 1
ATOM 808 C C . LEU A 1 102 ? -6.559 -4.715 0.57 1 96.25 102 LEU A C 1
ATOM 810 O O . LEU A 1 102 ? -6.09 -4.184 -0.438 1 96.25 102 LEU A O 1
ATOM 814 N N . VAL A 1 103 ? -7.254 -4.082 1.457 1 97.56 103 VAL A N 1
ATOM 815 C CA . VAL A 1 103 ? -7.375 -2.627 1.436 1 97.56 103 VAL A CA 1
ATOM 816 C C . VAL A 1 103 ? -6.727 -2.037 2.688 1 97.56 103 VAL A C 1
ATOM 818 O O . VAL A 1 103 ? -7.051 -2.438 3.809 1 97.56 103 VAL A O 1
ATOM 821 N N . THR A 1 104 ? -5.828 -1.197 2.551 1 97.38 104 THR A N 1
ATOM 822 C CA . THR A 1 104 ? -5.199 -0.482 3.656 1 97.38 104 THR A CA 1
ATOM 823 C C . THR A 1 104 ? -5.484 1.015 3.562 1 97.38 104 THR A C 1
ATOM 825 O O . THR A 1 104 ? -5.379 1.604 2.486 1 97.38 104 THR A O 1
ATOM 828 N N . ILE A 1 105 ? -5.844 1.571 4.66 1 97.62 105 ILE A N 1
ATOM 829 C CA . ILE A 1 105 ? -6.16 2.994 4.734 1 97.62 105 ILE A CA 1
ATOM 830 C C . ILE A 1 105 ? -5.18 3.693 5.672 1 97.62 105 ILE A C 1
ATOM 832 O O . ILE A 1 105 ? -4.949 3.232 6.793 1 97.62 105 ILE A O 1
ATOM 836 N N . TYR A 1 106 ? -4.578 4.738 5.176 1 96.62 106 TYR A N 1
ATOM 837 C CA . TYR A 1 106 ? -3.773 5.633 5.996 1 96.62 106 TYR A CA 1
ATOM 838 C C . TYR A 1 106 ? -4.484 6.961 6.219 1 96.62 106 TYR A C 1
ATOM 840 O O . TYR A 1 106 ? -4.926 7.605 5.262 1 96.62 106 TYR A O 1
ATOM 848 N N . ALA A 1 107 ? -4.648 7.332 7.453 1 96.12 107 ALA A N 1
ATOM 849 C CA . ALA A 1 107 ? -5.148 8.656 7.828 1 96.12 107 ALA A CA 1
ATOM 850 C C . ALA A 1 107 ? -4.035 9.508 8.43 1 96.12 107 ALA A C 1
ATOM 852 O O . ALA A 1 107 ? -3.561 9.227 9.539 1 96.12 107 ALA A O 1
ATOM 853 N N . VAL A 1 108 ? -3.648 10.555 7.723 1 94.62 108 VAL A N 1
ATOM 854 C CA . VAL A 1 108 ? -2.512 11.383 8.117 1 94.62 108 VAL A CA 1
ATOM 855 C C . VAL A 1 108 ? -3.006 12.75 8.586 1 94.62 108 VAL A C 1
ATOM 857 O O . VAL A 1 108 ? -3.547 13.523 7.801 1 94.62 108 VAL A O 1
ATOM 860 N N . HIS A 1 109 ? -2.773 12.938 9.898 1 91.69 109 HIS A N 1
ATOM 861 C CA . HIS A 1 109 ? -3.205 14.211 10.461 1 91.69 109 HIS A CA 1
ATOM 862 C C . HIS A 1 109 ? -2.373 15.367 9.922 1 91.69 109 HIS A C 1
ATOM 864 O O . HIS A 1 109 ? -1.152 15.25 9.789 1 91.69 109 HIS A O 1
ATOM 870 N N . VAL A 1 110 ? -2.943 16.422 9.469 1 82.75 110 VAL A N 1
ATOM 871 C CA . VAL A 1 110 ? -2.248 17.594 8.93 1 82.75 110 VAL A CA 1
ATOM 872 C C . VAL A 1 110 ? -2.273 18.719 9.953 1 82.75 110 VAL A C 1
ATOM 874 O O . VAL A 1 110 ? -3.258 18.891 10.672 1 82.75 110 VAL A O 1
ATOM 877 N N . MET B 1 1 ? 8.547 24.844 0.211 1 61.66 1 MET B N 1
ATOM 878 C CA . MET B 1 1 ? 9.5 24.344 -0.778 1 61.66 1 MET B CA 1
ATOM 879 C C . MET B 1 1 ? 8.898 24.391 -2.18 1 61.66 1 MET B C 1
ATOM 881 O O . MET B 1 1 ? 7.688 24.266 -2.348 1 61.66 1 MET B O 1
ATOM 885 N N . SER B 1 2 ? 9.758 24.719 -3.18 1 78.25 2 SER B N 1
ATOM 886 C CA . SER B 1 2 ? 9.211 24.859 -4.527 1 78.25 2 SER B CA 1
ATOM 887 C C . SER B 1 2 ? 8.719 23.531 -5.066 1 78.25 2 SER B C 1
ATOM 889 O O . SER B 1 2 ? 9.102 22.469 -4.555 1 78.25 2 SER B O 1
ATOM 891 N N . LEU B 1 3 ? 7.715 23.625 -5.922 1 76.56 3 LEU B N 1
ATOM 892 C CA . LEU B 1 3 ? 7.219 22.438 -6.613 1 76.56 3 LEU B CA 1
ATOM 893 C C . LEU B 1 3 ? 8.375 21.641 -7.203 1 76.56 3 LEU B C 1
ATOM 895 O O . LEU B 1 3 ? 8.352 20.406 -7.18 1 76.56 3 LEU B O 1
ATOM 899 N N . GLU B 1 4 ? 9.344 22.328 -7.629 1 79.81 4 GLU B N 1
ATOM 900 C CA . GLU B 1 4 ? 10.5 21.688 -8.234 1 79.81 4 GLU B CA 1
ATOM 901 C C . GLU B 1 4 ? 11.305 20.906 -7.203 1 79.81 4 GLU B C 1
ATOM 903 O O . GLU B 1 4 ? 11.781 19.797 -7.48 1 79.81 4 GLU B O 1
ATOM 908 N N . ASP B 1 5 ? 11.383 21.516 -6.055 1 85.12 5 ASP B N 1
ATOM 909 C CA . ASP B 1 5 ? 12.117 20.875 -4.973 1 85.12 5 ASP B CA 1
ATOM 910 C C . ASP B 1 5 ? 11.406 19.594 -4.52 1 85.12 5 ASP B C 1
ATOM 912 O O . ASP B 1 5 ? 12.055 18.594 -4.219 1 85.12 5 ASP B O 1
ATOM 916 N N . ASP B 1 6 ? 10.203 19.609 -4.625 1 83.62 6 ASP B N 1
ATOM 917 C CA . ASP B 1 6 ? 9.422 18.453 -4.191 1 83.62 6 ASP B CA 1
ATOM 918 C C . ASP B 1 6 ? 9.547 17.297 -5.188 1 83.62 6 ASP B C 1
ATOM 920 O O . ASP B 1 6 ? 9.625 16.125 -4.789 1 83.62 6 ASP B O 1
ATOM 924 N N . GLU B 1 7 ? 9.555 17.672 -6.406 1 85.19 7 GLU B N 1
ATOM 925 C CA . GLU B 1 7 ? 9.719 16.641 -7.43 1 85.19 7 GLU B CA 1
ATOM 926 C C . GLU B 1 7 ? 11.086 15.969 -7.32 1 85.19 7 GLU B C 1
ATOM 928 O O . GLU B 1 7 ? 11.195 14.758 -7.496 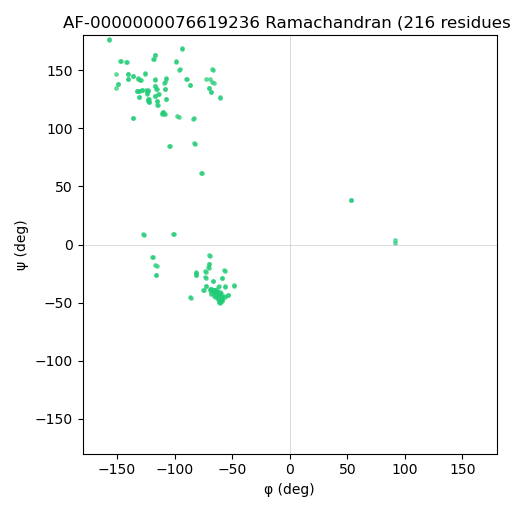1 85.19 7 GLU B O 1
ATOM 933 N N . ILE B 1 8 ? 12 16.797 -7.039 1 87.19 8 ILE B N 1
ATOM 934 C CA . ILE B 1 8 ? 13.352 16.281 -6.891 1 87.19 8 ILE B CA 1
ATOM 935 C C . ILE B 1 8 ? 13.422 15.336 -5.688 1 87.19 8 ILE B C 1
ATOM 937 O O . ILE B 1 8 ? 14.039 14.273 -5.758 1 87.19 8 ILE B O 1
ATOM 941 N N . LEU B 1 9 ? 12.812 15.68 -4.711 1 92 9 LEU B N 1
ATOM 942 C CA . LEU B 1 9 ? 12.781 14.859 -3.508 1 92 9 LEU B CA 1
ATOM 943 C C . LEU B 1 9 ? 12.125 13.508 -3.785 1 92 9 LEU B C 1
ATOM 945 O O . LEU B 1 9 ? 12.648 12.469 -3.395 1 92 9 LEU B O 1
ATOM 949 N N . ILE B 1 10 ? 11.086 13.508 -4.5 1 93.81 10 ILE B N 1
ATOM 950 C CA . ILE B 1 10 ? 10.336 12.297 -4.797 1 93.81 10 ILE B CA 1
ATOM 951 C C . ILE B 1 10 ? 11.18 11.352 -5.645 1 93.81 10 ILE B C 1
ATOM 953 O O . ILE B 1 10 ? 11.203 10.148 -5.41 1 93.81 10 ILE B O 1
ATOM 957 N N . ASP B 1 11 ? 11.875 11.953 -6.531 1 95.5 11 ASP B N 1
ATOM 958 C CA . ASP B 1 11 ? 12.773 11.141 -7.359 1 95.5 11 ASP B CA 1
ATOM 959 C C . ASP B 1 11 ? 13.875 10.516 -6.52 1 95.5 11 ASP B C 1
ATOM 961 O O . ASP B 1 11 ? 14.25 9.359 -6.738 1 95.5 11 ASP B O 1
ATOM 965 N N . GLU B 1 12 ? 14.367 11.258 -5.652 1 95.62 12 GLU B N 1
ATOM 966 C CA . GLU B 1 12 ? 15.406 10.75 -4.766 1 95.62 12 GLU B CA 1
ATOM 967 C C . GLU B 1 12 ? 14.883 9.594 -3.908 1 95.62 12 GLU B C 1
ATOM 969 O O . GLU B 1 12 ? 15.586 8.602 -3.699 1 95.62 12 GLU B O 1
ATOM 974 N N . LEU B 1 13 ? 13.719 9.734 -3.412 1 96.94 13 LEU B N 1
ATOM 975 C CA . LEU B 1 13 ? 13.102 8.672 -2.621 1 96.94 13 LEU B CA 1
ATOM 976 C C . LEU B 1 13 ? 12.969 7.395 -3.438 1 96.94 13 LEU B C 1
ATOM 978 O O . LEU B 1 13 ? 13.297 6.309 -2.953 1 96.94 13 LEU B O 1
ATOM 982 N N . GLY B 1 14 ? 12.531 7.48 -4.621 1 97.69 14 GLY B N 1
ATOM 983 C CA . GLY B 1 14 ? 12.406 6.34 -5.516 1 97.69 14 GLY B CA 1
ATOM 984 C C . GLY B 1 14 ? 13.727 5.664 -5.809 1 97.69 14 GLY B C 1
ATOM 985 O O . GLY B 1 14 ? 13.812 4.434 -5.824 1 97.69 14 GLY B O 1
ATOM 986 N N . ASN B 1 15 ? 14.695 6.5 -6.039 1 97.88 15 ASN B N 1
ATOM 987 C CA . ASN B 1 15 ? 16.031 5.961 -6.297 1 97.88 15 ASN B CA 1
ATOM 988 C C . ASN B 1 15 ? 16.562 5.188 -5.094 1 97.88 15 ASN B C 1
ATOM 990 O O . ASN B 1 15 ? 17.188 4.137 -5.254 1 97.88 15 ASN B O 1
ATOM 994 N N . THR B 1 16 ? 16.328 5.734 -3.973 1 97.69 16 THR B N 1
ATOM 995 C CA . THR B 1 16 ? 16.719 5.047 -2.746 1 97.69 16 THR B CA 1
ATOM 996 C C . THR B 1 16 ? 16.031 3.697 -2.637 1 97.69 16 THR B C 1
ATOM 998 O O . THR B 1 16 ? 16.672 2.68 -2.361 1 97.69 16 THR B O 1
ATOM 1001 N N . ALA B 1 17 ? 14.742 3.639 -2.865 1 97.75 17 ALA B N 1
ATOM 1002 C CA . ALA B 1 17 ? 13.969 2.402 -2.787 1 97.75 17 ALA B CA 1
ATOM 1003 C C . ALA B 1 17 ? 14.492 1.363 -3.773 1 97.75 17 ALA B C 1
ATOM 1005 O O . ALA B 1 17 ? 14.602 0.18 -3.443 1 97.75 17 ALA B O 1
ATOM 1006 N N . ARG B 1 18 ? 14.805 1.861 -4.938 1 97.69 18 ARG B N 1
ATOM 1007 C CA . ARG B 1 18 ? 15.344 0.969 -5.957 1 97.69 18 ARG B CA 1
ATOM 1008 C C . ARG B 1 18 ? 16.656 0.34 -5.496 1 97.69 18 ARG B C 1
ATOM 1010 O O . ARG B 1 18 ? 16.828 -0.876 -5.594 1 97.69 18 ARG B O 1
ATOM 1017 N N . LYS B 1 19 ? 17.5 1.185 -5.047 1 97.62 19 LYS B N 1
ATOM 1018 C CA . LYS B 1 19 ? 18.812 0.72 -4.586 1 97.62 19 LYS B CA 1
ATOM 1019 C C . LYS B 1 19 ? 18.672 -0.295 -3.457 1 97.62 19 LYS B C 1
ATOM 1021 O O . LYS B 1 19 ? 19.297 -1.356 -3.484 1 97.62 19 LYS B O 1
ATOM 1026 N N . VAL B 1 20 ? 17.875 0.04 -2.496 1 97.44 20 VAL B N 1
ATOM 1027 C CA . VAL B 1 20 ? 17.672 -0.811 -1.326 1 97.44 20 VAL B CA 1
ATOM 1028 C C . VAL B 1 20 ? 17.062 -2.145 -1.753 1 97.44 20 VAL B C 1
ATOM 1030 O O . VAL B 1 20 ? 17.5 -3.205 -1.293 1 97.44 20 VAL B O 1
ATOM 1033 N N . MET B 1 21 ? 16.047 -2.139 -2.584 1 97 21 MET B N 1
ATOM 1034 C CA . MET B 1 21 ? 15.391 -3.334 -3.109 1 97 21 MET B CA 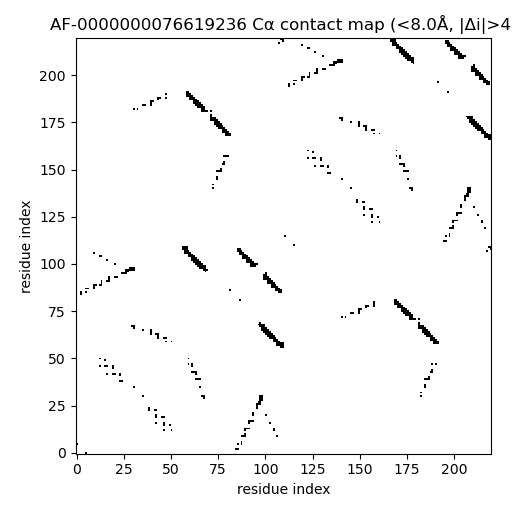1
ATOM 1035 C C . MET B 1 21 ? 16.406 -4.27 -3.758 1 97 21 MET B C 1
ATOM 1037 O O . MET B 1 21 ? 16.406 -5.473 -3.5 1 97 21 MET B O 1
ATOM 1041 N N . GLU B 1 22 ? 17.312 -3.715 -4.535 1 96.5 22 GLU B N 1
ATOM 1042 C CA . GLU B 1 22 ? 18.312 -4.492 -5.262 1 96.5 22 GLU B CA 1
ATOM 1043 C C . GLU B 1 22 ? 19.375 -5.035 -4.32 1 96.5 22 GLU B C 1
ATOM 1045 O O . GLU B 1 22 ? 20 -6.062 -4.602 1 96.5 22 GLU B O 1
ATOM 1050 N N . GLU B 1 23 ? 19.578 -4.305 -3.26 1 96.81 23 GLU B N 1
ATOM 1051 C CA . GLU B 1 23 ? 20.531 -4.766 -2.256 1 96.81 23 GLU B CA 1
ATOM 1052 C C . GLU B 1 23 ? 19.969 -5.945 -1.466 1 96.81 23 GLU B C 1
ATOM 1054 O O . GLU B 1 23 ? 20.703 -6.859 -1.099 1 96.81 23 GLU B O 1
ATOM 1059 N N . VAL B 1 24 ? 18.688 -5.957 -1.193 1 96.81 24 VAL B N 1
ATOM 1060 C CA . VAL B 1 24 ? 18.062 -6.945 -0.318 1 96.81 24 VAL B CA 1
ATOM 1061 C C . VAL B 1 24 ? 17.703 -8.188 -1.121 1 96.81 24 VAL B C 1
ATOM 1063 O O . VAL B 1 24 ? 17.922 -9.312 -0.673 1 96.81 24 VAL B O 1
ATOM 1066 N N . ILE B 1 25 ? 17.094 -7.984 -2.297 1 95.81 25 ILE B N 1
ATOM 1067 C CA . ILE B 1 25 ? 16.625 -9.102 -3.105 1 95.81 25 ILE B CA 1
ATOM 1068 C C . ILE B 1 25 ? 17.672 -9.445 -4.164 1 95.81 25 ILE B C 1
ATOM 1070 O O . ILE B 1 25 ? 17.859 -8.688 -5.125 1 95.81 25 ILE B O 1
ATOM 1074 N N . THR B 1 26 ? 18.297 -10.562 -3.986 1 93.94 26 THR B N 1
ATOM 1075 C CA . THR B 1 26 ? 19.266 -11.023 -4.969 1 93.94 26 THR B CA 1
ATOM 1076 C C . THR B 1 26 ? 18.625 -11.945 -5.988 1 93.94 26 THR B C 1
ATOM 1078 O O . THR B 1 26 ? 17.5 -12.422 -5.781 1 93.94 26 THR B O 1
ATOM 1081 N N . GLN B 1 27 ? 19.359 -12.219 -7.043 1 91.19 27 GLN B N 1
ATOM 1082 C CA . GLN B 1 27 ? 18.812 -12.953 -8.188 1 91.19 27 GLN B CA 1
ATOM 1083 C C . GLN B 1 27 ? 18.547 -14.414 -7.824 1 91.19 27 GLN B C 1
ATOM 1085 O O . GLN B 1 27 ? 17.781 -15.094 -8.508 1 91.19 27 GLN B O 1
ATOM 1090 N N . ASP B 1 28 ? 19.141 -14.828 -6.754 1 93.44 28 ASP B N 1
ATOM 1091 C CA . ASP B 1 28 ? 19.047 -16.25 -6.422 1 93.44 28 ASP B CA 1
ATOM 1092 C C . ASP B 1 28 ? 18 -16.5 -5.34 1 93.44 28 ASP B C 1
ATOM 1094 O O . ASP B 1 28 ? 17.828 -17.625 -4.875 1 93.44 28 ASP B O 1
ATOM 1098 N N . LEU B 1 29 ? 17.266 -15.508 -5.031 1 93.38 29 LEU B N 1
ATOM 1099 C CA . LEU B 1 29 ? 16.297 -15.672 -3.955 1 93.38 29 LEU B CA 1
ATOM 1100 C C . LEU B 1 29 ? 14.969 -16.172 -4.5 1 93.38 29 LEU B C 1
ATOM 1102 O O . LEU B 1 29 ? 14.562 -15.789 -5.602 1 93.38 29 LEU B O 1
ATOM 1106 N N . TY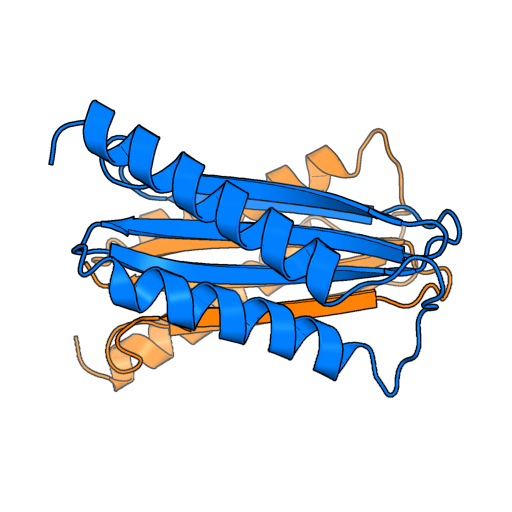R B 1 30 ? 14.32 -17.047 -3.73 1 93.62 30 TYR B N 1
ATOM 1107 C CA . TYR B 1 30 ? 12.969 -17.562 -3.98 1 93.62 30 TYR B CA 1
ATOM 1108 C C . TYR B 1 30 ? 12.023 -17.188 -2.848 1 93.62 30 TYR B C 1
ATOM 1110 O O . TYR B 1 30 ? 12.469 -16.859 -1.74 1 93.62 30 TYR B O 1
ATOM 1118 N N . PHE B 1 31 ? 10.82 -17.266 -3.27 1 93.81 31 PHE B N 1
ATOM 1119 C CA . PHE B 1 31 ? 9.852 -16.984 -2.219 1 93.81 31 PHE B CA 1
ATOM 1120 C C . PHE B 1 31 ? 9.984 -17.984 -1.077 1 93.81 31 PHE B C 1
ATOM 1122 O O . PHE B 1 31 ? 9.953 -19.203 -1.301 1 93.81 31 PHE B O 1
ATOM 1129 N N . ASP B 1 32 ? 10.141 -17.484 0.081 1 94.25 32 ASP B N 1
ATOM 1130 C CA . ASP B 1 32 ? 10.273 -18.234 1.325 1 94.25 32 ASP B CA 1
ATOM 1131 C C . ASP B 1 32 ? 9.438 -17.609 2.438 1 94.25 32 ASP B C 1
ATOM 1133 O O . ASP B 1 32 ? 9.781 -16.531 2.943 1 94.25 32 ASP B O 1
ATOM 1137 N N . PRO B 1 33 ? 8.359 -18.312 2.791 1 90.12 33 PRO B N 1
ATOM 1138 C CA . PRO B 1 33 ? 7.465 -17.734 3.803 1 90.12 33 PRO B CA 1
ATOM 1139 C C . PRO B 1 33 ? 8.188 -17.422 5.113 1 90.12 33 PRO B C 1
ATOM 1141 O O . PRO B 1 33 ? 7.75 -16.547 5.863 1 90.12 33 PRO B O 1
ATOM 1144 N N . GLU B 1 34 ? 9.242 -18.031 5.332 1 93.38 34 GLU B N 1
ATOM 1145 C CA . GLU B 1 34 ? 9.984 -17.828 6.57 1 93.38 34 GLU B CA 1
ATOM 1146 C C . GLU B 1 34 ? 10.844 -16.578 6.508 1 93.38 34 GLU B C 1
ATOM 1148 O O . GLU B 1 34 ? 11.18 -15.984 7.539 1 93.38 34 GLU B O 1
ATOM 1153 N N . ASN B 1 35 ? 11.156 -16.188 5.301 1 94.06 35 ASN B N 1
ATOM 1154 C CA . ASN B 1 35 ? 12.125 -15.109 5.176 1 94.06 35 ASN B CA 1
ATOM 1155 C C . ASN B 1 35 ? 11.516 -13.875 4.516 1 94.06 35 ASN B C 1
ATOM 1157 O O . ASN B 1 35 ? 12.031 -12.766 4.656 1 94.06 35 ASN B O 1
ATOM 1161 N N . ILE B 1 36 ? 10.445 -14.031 3.871 1 94.19 36 ILE B N 1
ATOM 1162 C CA . ILE B 1 36 ? 9.891 -12.992 3.018 1 94.19 36 ILE B CA 1
ATOM 1163 C C . ILE B 1 36 ? 9.547 -11.766 3.857 1 94.19 36 ILE B C 1
ATOM 1165 O O . ILE B 1 36 ? 9.75 -10.625 3.418 1 94.19 36 ILE B O 1
ATOM 1169 N N . ASN B 1 37 ? 9.102 -12 5.023 1 94.62 37 ASN B N 1
ATOM 1170 C CA . ASN B 1 37 ? 8.781 -10.891 5.914 1 94.62 37 ASN B CA 1
ATOM 1171 C C . ASN B 1 37 ? 10.031 -10.102 6.293 1 94.62 37 ASN B C 1
ATOM 1173 O O . ASN B 1 37 ? 9.992 -8.867 6.359 1 94.62 37 ASN B O 1
ATOM 1177 N N . SER B 1 38 ? 11.039 -10.82 6.496 1 96.25 38 SER B N 1
ATOM 1178 C CA . SER B 1 38 ? 12.297 -10.172 6.859 1 96.25 38 SER B CA 1
ATOM 1179 C C . SER B 1 38 ? 12.82 -9.305 5.719 1 96.25 38 SER B C 1
ATOM 1181 O O . SER B 1 38 ? 13.336 -8.211 5.949 1 96.25 38 SER B O 1
ATOM 1183 N N . TRP B 1 39 ? 12.688 -9.789 4.527 1 96.31 39 TRP B N 1
ATOM 1184 C CA . TRP B 1 39 ? 13.125 -9.016 3.371 1 96.31 39 TRP B CA 1
ATOM 1185 C C . TRP B 1 39 ? 12.328 -7.723 3.25 1 96.31 39 TRP B C 1
ATOM 1187 O O . TRP B 1 39 ? 12.898 -6.645 3.064 1 96.31 39 TRP B O 1
ATOM 1197 N N . CYS B 1 40 ? 11.055 -7.801 3.43 1 96.25 40 CYS B N 1
ATOM 1198 C CA . CYS B 1 40 ? 10.195 -6.625 3.383 1 96.25 40 CYS B CA 1
ATOM 1199 C C . CYS B 1 40 ? 10.586 -5.617 4.457 1 96.25 40 CYS B C 1
ATOM 1201 O O . CYS B 1 40 ? 10.727 -4.426 4.176 1 96.25 40 CYS B O 1
ATOM 1203 N N . GLN B 1 41 ? 10.828 -6.152 5.562 1 96.62 41 GLN B N 1
ATOM 1204 C CA . GLN B 1 41 ? 11.18 -5.305 6.691 1 96.62 41 GLN B CA 1
ATOM 1205 C C . GLN B 1 41 ? 12.508 -4.59 6.449 1 96.62 41 GLN B C 1
ATOM 1207 O O . GLN B 1 41 ? 12.633 -3.395 6.727 1 96.62 41 GLN B O 1
ATOM 1212 N N . GLN B 1 42 ? 13.406 -5.297 5.996 1 97.5 42 GLN B N 1
ATOM 1213 C CA . GLN B 1 42 ? 14.711 -4.711 5.719 1 97.5 42 GLN B CA 1
ATOM 1214 C C . GLN B 1 42 ? 14.602 -3.574 4.707 1 97.5 42 GLN B C 1
ATOM 1216 O O . GLN B 1 42 ? 15.18 -2.504 4.898 1 97.5 42 GLN B O 1
ATOM 1221 N N . ILE B 1 43 ? 13.875 -3.805 3.684 1 97.56 43 ILE B N 1
ATOM 1222 C CA . ILE B 1 43 ? 13.703 -2.799 2.643 1 97.56 43 ILE B CA 1
ATOM 1223 C C . ILE B 1 43 ? 13.062 -1.545 3.238 1 97.56 43 ILE B C 1
ATOM 1225 O O . ILE B 1 43 ? 13.578 -0.438 3.059 1 97.56 43 ILE B O 1
ATOM 1229 N N . MET B 1 44 ? 12.078 -1.725 3.967 1 97.19 44 MET B N 1
ATOM 1230 C CA . MET B 1 44 ? 11.336 -0.6 4.531 1 97.19 44 MET B CA 1
ATOM 1231 C C . MET B 1 44 ? 12.18 0.146 5.559 1 97.19 44 MET B C 1
ATOM 1233 O O . MET B 1 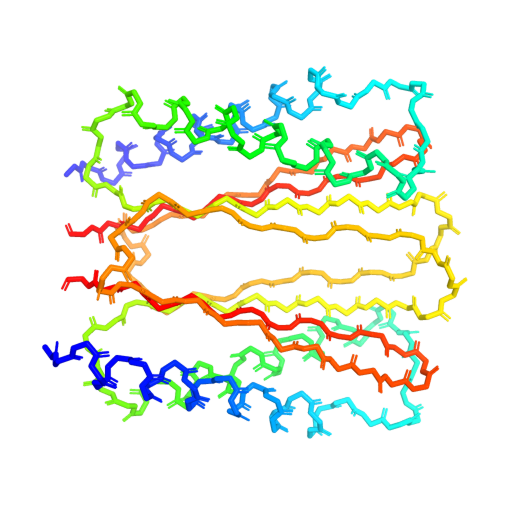44 ? 12.219 1.377 5.559 1 97.19 44 MET B O 1
ATOM 1237 N N . ASP B 1 45 ? 12.891 -0.576 6.395 1 97.12 45 ASP B N 1
ATOM 1238 C CA . ASP B 1 45 ? 13.734 0.026 7.422 1 97.12 45 ASP B CA 1
ATOM 1239 C C . ASP B 1 45 ? 14.844 0.863 6.789 1 97.12 45 ASP B C 1
ATOM 1241 O O . ASP B 1 45 ? 15.117 1.979 7.238 1 97.12 45 ASP B O 1
ATOM 1245 N N . HIS B 1 46 ? 15.438 0.34 5.801 1 97.31 46 HIS B N 1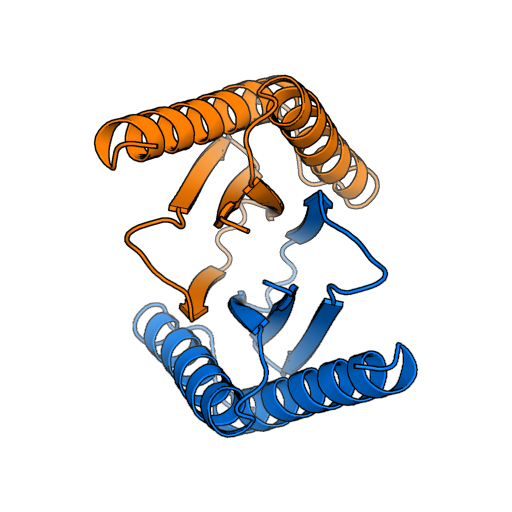
ATOM 1246 C CA . HIS B 1 46 ? 16.5 1.062 5.113 1 97.31 46 HIS B CA 1
ATOM 1247 C C . HIS B 1 46 ? 15.969 2.326 4.449 1 97.31 46 HIS B C 1
ATOM 1249 O O . HIS B 1 46 ? 16.594 3.389 4.539 1 97.31 46 HIS B O 1
ATOM 1255 N N . CYS B 1 47 ? 14.836 2.234 3.814 1 96.88 47 CYS B N 1
ATOM 1256 C CA . CYS B 1 47 ? 14.227 3.398 3.18 1 96.88 47 CYS B CA 1
ATOM 1257 C C . CYS B 1 47 ? 13.93 4.484 4.203 1 96.88 47 CYS B C 1
ATOM 1259 O O . CYS B 1 47 ? 14.328 5.637 4.031 1 96.88 47 CYS B O 1
ATOM 1261 N N . LEU B 1 48 ? 13.273 4.082 5.25 1 94.25 48 LEU B N 1
ATOM 1262 C CA . LEU B 1 48 ? 12.867 5.055 6.262 1 94.25 48 LEU B CA 1
ATOM 1263 C C . LEU B 1 48 ? 14.078 5.711 6.906 1 94.25 48 LEU B C 1
ATOM 1265 O O . LEU B 1 48 ? 14.055 6.902 7.215 1 94.25 48 LEU B O 1
ATOM 1269 N N . LYS B 1 49 ? 15.062 4.895 7.156 1 94.94 49 LYS B N 1
ATOM 1270 C CA . LYS B 1 49 ? 16.312 5.422 7.715 1 94.94 49 LYS B CA 1
ATOM 1271 C C . LYS B 1 49 ? 16.891 6.508 6.82 1 94.94 49 LYS B C 1
ATOM 1273 O O . LYS B 1 49 ? 17.266 7.578 7.305 1 94.94 49 LYS B O 1
ATOM 1278 N N . GLU B 1 50 ? 16.922 6.289 5.539 1 95.31 50 GLU B N 1
ATOM 1279 C CA . GLU B 1 50 ? 17.453 7.258 4.586 1 95.31 50 GLU B CA 1
ATOM 1280 C C . GLU B 1 50 ? 16.562 8.492 4.496 1 95.31 50 GLU B C 1
ATOM 1282 O O . GLU B 1 50 ? 17.047 9.617 4.379 1 95.31 50 GLU B O 1
ATOM 1287 N N . PHE B 1 51 ? 15.25 8.305 4.551 1 94.5 51 PHE B N 1
ATOM 1288 C CA . PHE B 1 51 ? 14.305 9.406 4.434 1 94.5 51 PHE B CA 1
ATOM 1289 C C . PHE B 1 51 ? 14.383 10.32 5.652 1 94.5 51 PHE B C 1
ATOM 1291 O O . PHE B 1 51 ? 14.242 11.539 5.527 1 94.5 51 PHE B O 1
ATOM 1298 N N . GLY B 1 52 ? 14.547 9.758 6.789 1 91.12 52 GLY B N 1
ATOM 1299 C CA . GLY B 1 52 ? 14.695 10.516 8.016 1 91.12 52 GLY B CA 1
ATOM 1300 C C . GLY B 1 52 ? 15.883 11.461 7.992 1 91.12 52 GLY B C 1
ATOM 1301 O O . GLY B 1 52 ? 15.836 12.547 8.57 1 91.12 52 GLY B O 1
ATOM 1302 N N . LYS B 1 53 ? 16.906 11.117 7.242 1 92.06 53 LYS B N 1
ATOM 1303 C CA . LYS B 1 53 ? 18.125 11.922 7.141 1 92.06 53 LYS B CA 1
ATOM 1304 C C . LYS B 1 53 ? 17.875 13.188 6.324 1 92.06 53 LYS B C 1
ATOM 1306 O O . LYS B 1 53 ? 18.609 14.164 6.453 1 92.06 53 LYS B O 1
ATOM 1311 N N . LEU B 1 54 ? 16.891 13.164 5.492 1 89.06 54 LEU B N 1
ATOM 1312 C CA . LEU B 1 54 ? 16.625 14.297 4.609 1 89.06 54 LEU B CA 1
ATOM 1313 C C . LEU B 1 54 ? 16.078 15.484 5.402 1 89.06 54 LEU B C 1
ATOM 1315 O O . LEU B 1 54 ? 16.172 16.625 4.945 1 89.06 54 LEU B O 1
ATOM 1319 N N . ALA B 1 55 ? 15.531 15.352 6.613 1 86.94 55 ALA B N 1
ATOM 1320 C CA . ALA B 1 55 ? 15.055 16.391 7.52 1 86.94 55 ALA B CA 1
ATOM 1321 C C . ALA B 1 55 ? 14.055 17.312 6.816 1 86.94 55 ALA B C 1
ATOM 1323 O O . ALA B 1 55 ? 14.156 18.531 6.926 1 86.94 55 ALA B O 1
ATOM 1324 N N . LYS B 1 56 ? 13.203 16.766 5.977 1 88.94 56 LYS B N 1
ATOM 1325 C CA . LYS B 1 56 ? 12.156 17.5 5.281 1 88.94 56 LYS B CA 1
ATOM 1326 C C . LYS B 1 56 ? 10.828 17.406 6.023 1 88.94 56 LYS B C 1
ATOM 1328 O O . LYS B 1 56 ? 10.594 16.438 6.766 1 88.94 56 LYS B O 1
ATOM 1333 N N . PRO B 1 57 ? 10 18.391 5.895 1 90.56 57 PRO B N 1
ATOM 1334 C CA . PRO B 1 57 ? 8.719 18.406 6.609 1 90.56 57 PRO B CA 1
ATOM 1335 C C . PRO B 1 57 ? 7.68 17.484 5.969 1 90.56 57 PRO B C 1
ATOM 1337 O O . PRO B 1 57 ? 6.602 17.938 5.586 1 90.56 57 PRO B O 1
ATOM 1340 N N . PHE B 1 58 ? 7.977 16.234 5.93 1 93.75 58 PHE B N 1
ATOM 1341 C CA . PHE B 1 58 ? 7.082 15.242 5.363 1 93.75 58 PHE B CA 1
ATOM 1342 C C . PHE B 1 58 ? 6.895 14.078 6.328 1 93.75 58 PHE B C 1
ATOM 1344 O O . PHE B 1 58 ? 7.824 13.703 7.047 1 93.75 58 PHE B O 1
ATOM 1351 N N . LYS B 1 59 ? 5.715 13.617 6.367 1 94.56 59 LYS B N 1
ATOM 1352 C CA . LYS B 1 59 ? 5.457 12.266 6.848 1 94.56 59 LYS B CA 1
ATOM 1353 C C . LYS B 1 59 ? 5.59 11.25 5.715 1 94.56 59 LYS B C 1
ATOM 1355 O O . LYS B 1 59 ? 5.137 11.492 4.598 1 94.56 59 LYS B O 1
ATOM 1360 N N . TYR B 1 60 ? 6.219 10.117 5.988 1 96.38 60 TYR B N 1
ATOM 1361 C CA . TYR B 1 60 ? 6.477 9.141 4.938 1 96.38 60 TYR B CA 1
ATOM 1362 C C . TYR B 1 60 ? 5.746 7.832 5.219 1 96.38 60 TYR B C 1
ATOM 1364 O O . TYR B 1 60 ? 5.688 7.379 6.363 1 96.38 60 TYR B O 1
ATOM 1372 N N . ILE B 1 61 ? 5.223 7.207 4.188 1 96.75 61 ILE B N 1
ATOM 1373 C CA . ILE B 1 61 ? 4.734 5.832 4.188 1 96.75 61 ILE B CA 1
ATOM 1374 C C . ILE B 1 61 ? 5.469 5.023 3.117 1 96.75 61 ILE B C 1
ATOM 1376 O O . ILE B 1 61 ? 5.523 5.43 1.953 1 96.75 61 ILE B O 1
ATOM 1380 N N . VAL B 1 62 ? 6.035 3.967 3.553 1 97.31 62 VAL B N 1
ATOM 1381 C CA . VAL B 1 62 ? 6.668 3.045 2.615 1 97.31 62 VAL B CA 1
ATOM 1382 C C . VAL B 1 62 ? 5.926 1.712 2.619 1 97.31 62 VAL B C 1
ATOM 1384 O O . VAL B 1 62 ? 5.758 1.088 3.67 1 97.31 62 VAL B O 1
ATOM 1387 N N . THR B 1 63 ? 5.418 1.328 1.518 1 96.38 63 THR B N 1
ATOM 1388 C CA . THR B 1 63 ? 4.816 0.008 1.374 1 96.38 63 THR B CA 1
ATOM 1389 C C . THR B 1 63 ? 5.703 -0.905 0.536 1 96.38 63 THR B C 1
ATOM 1391 O O . THR B 1 63 ? 6.344 -0.454 -0.417 1 96.38 63 THR B O 1
ATOM 1394 N N . CYS B 1 64 ? 5.75 -2.109 0.882 1 96.62 64 CYS B N 1
ATOM 1395 C CA . CYS B 1 64 ? 6.523 -3.102 0.142 1 96.62 64 CYS B CA 1
ATOM 1396 C C . CYS B 1 64 ? 5.699 -4.359 -0.11 1 96.62 64 CYS B C 1
ATOM 1398 O O . CYS B 1 64 ? 5.086 -4.898 0.812 1 96.62 64 CYS B O 1
ATOM 1400 N N . PHE B 1 65 ? 5.75 -4.773 -1.371 1 94.5 65 PHE B N 1
ATOM 1401 C CA . PHE B 1 65 ? 5.113 -6.012 -1.81 1 94.5 65 PHE B CA 1
ATOM 1402 C C . PHE B 1 65 ? 6.129 -6.934 -2.479 1 94.5 65 PHE B C 1
ATOM 1404 O O . PHE B 1 65 ? 6.832 -6.523 -3.402 1 94.5 65 PHE B O 1
ATOM 1411 N N . ILE B 1 66 ? 6.125 -8.133 -2.018 1 94.88 66 ILE B N 1
ATOM 1412 C CA . ILE B 1 66 ? 6.922 -9.156 -2.688 1 94.88 66 ILE B CA 1
ATOM 1413 C C . ILE B 1 66 ? 6.027 -10.32 -3.1 1 94.88 66 ILE B C 1
ATOM 1415 O O . ILE B 1 66 ? 5.242 -10.82 -2.293 1 94.88 66 ILE B O 1
ATOM 1419 N N . MET B 1 67 ? 6.164 -10.727 -4.281 1 92.31 67 MET B N 1
ATOM 1420 C CA . MET B 1 67 ? 5.312 -11.789 -4.809 1 92.31 67 MET B CA 1
ATOM 1421 C C . MET B 1 67 ? 6.145 -12.852 -5.512 1 92.31 67 MET B C 1
ATOM 1423 O O . MET B 1 67 ? 7.117 -12.531 -6.195 1 92.31 67 MET B O 1
ATOM 1427 N N . GLN B 1 68 ? 5.695 -14.008 -5.324 1 92.06 68 GLN B N 1
ATOM 1428 C CA . GLN B 1 68 ? 6.285 -15.125 -6.059 1 92.06 68 GLN B CA 1
ATOM 1429 C C . GLN B 1 68 ? 5.926 -15.062 -7.543 1 92.06 68 GLN B C 1
ATOM 1431 O O . GLN B 1 68 ? 4.77 -14.812 -7.895 1 92.06 68 GLN B O 1
ATOM 1436 N N . ARG B 1 69 ? 6.973 -15.281 -8.43 1 87.12 69 ARG B N 1
ATOM 1437 C CA . ARG B 1 69 ? 6.723 -15.328 -9.867 1 87.12 69 ARG B CA 1
ATOM 1438 C C . ARG B 1 69 ? 6.215 -16.703 -10.297 1 87.12 69 ARG B C 1
ATOM 1440 O O . ARG B 1 69 ? 7.004 -17.578 -10.656 1 87.12 69 ARG B O 1
ATOM 1447 N N . ASN B 1 70 ? 4.996 -16.875 -10.211 1 84.56 70 ASN B N 1
ATOM 1448 C CA . ASN B 1 70 ? 4.395 -18.141 -10.617 1 84.56 70 ASN B CA 1
ATOM 1449 C C . ASN B 1 70 ? 3.26 -17.922 -11.617 1 84.56 70 ASN B C 1
ATOM 1451 O O . ASN B 1 70 ? 2.506 -18.859 -11.914 1 84.56 70 ASN B O 1
ATOM 1455 N N . GLY B 1 71 ? 3.076 -16.719 -12.094 1 80.19 71 GLY B N 1
ATOM 1456 C CA . GLY B 1 71 ? 2.096 -16.391 -13.117 1 80.19 71 GLY B CA 1
ATOM 1457 C C . GLY B 1 71 ? 0.75 -15.984 -12.555 1 80.19 71 GLY B C 1
ATOM 1458 O O . GLY B 1 71 ? -0.219 -15.812 -13.297 1 80.19 71 GLY B O 1
ATOM 1459 N N . ALA B 1 72 ? 0.705 -15.922 -11.273 1 82.81 72 ALA B N 1
ATOM 1460 C CA . ALA B 1 72 ? -0.555 -15.516 -10.656 1 82.81 72 ALA B CA 1
ATOM 1461 C C . ALA B 1 72 ? -0.873 -14.055 -10.969 1 82.81 72 ALA B C 1
ATOM 1463 O O . ALA B 1 72 ? 0.027 -13.211 -11.016 1 82.81 72 ALA B O 1
ATOM 1464 N N . GLY B 1 73 ? -2.184 -13.75 -11.25 1 86.5 73 GLY B N 1
ATOM 1465 C CA . GLY B 1 73 ? -2.627 -12.383 -11.461 1 86.5 73 GLY B CA 1
ATOM 1466 C C . GLY B 1 73 ? -2.584 -11.539 -10.195 1 86.5 73 GLY B C 1
ATOM 1467 O O . GLY B 1 73 ? -2.848 -12.039 -9.102 1 86.5 73 GLY B O 1
ATOM 1468 N N . PHE B 1 74 ? -2.225 -10.344 -10.383 1 88.38 74 PHE B N 1
ATOM 1469 C CA . PHE B 1 74 ? -2.109 -9.414 -9.266 1 88.38 74 PHE B CA 1
ATOM 1470 C C . PHE B 1 74 ? -2.373 -7.98 -9.719 1 88.38 74 PHE B C 1
ATOM 1472 O O . PHE B 1 74 ? -1.986 -7.594 -10.82 1 88.38 74 PHE B O 1
ATOM 1479 N N . GLN B 1 75 ? -3.16 -7.27 -8.938 1 92 75 GLN B N 1
ATOM 1480 C CA . GLN B 1 75 ? -3.391 -5.848 -9.18 1 92 75 GLN B CA 1
ATOM 1481 C C . GLN B 1 75 ? -3.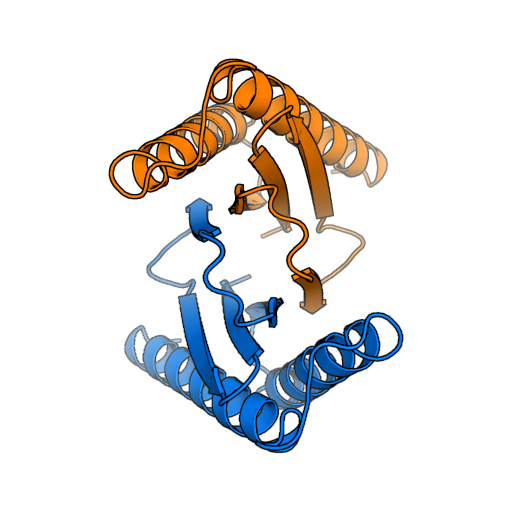199 -5.031 -7.902 1 92 75 GLN B C 1
ATOM 1483 O O . GLN B 1 75 ? -3.75 -5.371 -6.855 1 92 75 GLN B O 1
ATOM 1488 N N . CYS B 1 76 ? -2.369 -4.016 -7.977 1 92.69 76 CYS B N 1
ATOM 1489 C CA . CYS B 1 76 ? -2.168 -3.076 -6.879 1 92.69 76 CYS B CA 1
ATOM 1490 C C . CYS B 1 76 ? -2.416 -1.644 -7.336 1 92.69 76 CYS B C 1
ATOM 1492 O O . CYS B 1 76 ? -1.967 -1.244 -8.414 1 92.69 76 CYS B O 1
ATOM 1494 N N . ALA B 1 77 ? -3.143 -0.937 -6.59 1 92.56 77 ALA B N 1
ATOM 1495 C CA . ALA B 1 77 ? -3.426 0.466 -6.879 1 92.56 77 ALA B CA 1
ATOM 1496 C C . ALA B 1 77 ? -3.562 1.275 -5.594 1 92.56 77 ALA B C 1
ATOM 1498 O O . ALA B 1 77 ? -3.752 0.709 -4.512 1 92.56 77 ALA B O 1
ATOM 1499 N N . SER B 1 78 ? -3.369 2.555 -5.703 1 94.31 78 SER B N 1
ATOM 1500 C CA . SER B 1 78 ? -3.598 3.461 -4.582 1 94.31 78 SER B CA 1
ATOM 1501 C C . SER B 1 78 ? -4.246 4.762 -5.047 1 94.31 78 SER B C 1
ATOM 1503 O O . SER B 1 78 ? -4.031 5.199 -6.18 1 94.31 78 SER B O 1
ATOM 1505 N N . THR B 1 79 ? -5.043 5.301 -4.258 1 93.56 79 THR B N 1
ATOM 1506 C CA . THR B 1 79 ? -5.609 6.629 -4.445 1 93.56 79 THR B CA 1
ATOM 1507 C C . THR B 1 79 ? -5.355 7.504 -3.223 1 93.56 79 THR B C 1
ATOM 1509 O O . THR B 1 79 ? -5.203 6.996 -2.109 1 93.56 79 THR B O 1
ATOM 1512 N N . CYS B 1 80 ? -5.195 8.703 -3.445 1 92.56 80 CYS B N 1
ATOM 1513 C CA . CYS B 1 80 ? -4.855 9.641 -2.381 1 92.56 80 CYS B CA 1
ATOM 1514 C C . CYS B 1 80 ? -5.809 10.828 -2.377 1 92.56 80 CYS B C 1
ATOM 1516 O O . CYS B 1 80 ? -6.152 11.359 -3.436 1 92.56 80 CYS B O 1
ATOM 1518 N N . PHE B 1 81 ? -6.273 11.141 -1.219 1 92.75 81 PHE B N 1
ATOM 1519 C CA . PHE B 1 81 ? -7.039 12.359 -0.987 1 92.75 81 PHE B CA 1
ATOM 1520 C C . PHE B 1 81 ? -6.195 13.398 -0.258 1 92.75 81 PHE B C 1
ATOM 1522 O O . PHE B 1 81 ? -6.203 13.453 0.973 1 92.75 81 PHE B O 1
ATOM 1529 N N . TRP B 1 82 ? -5.359 14.219 -1.061 1 90.81 82 TRP B N 1
ATOM 1530 C CA . TRP B 1 82 ? -4.379 15.18 -0.556 1 90.81 82 TRP B CA 1
ATOM 1531 C C . TRP B 1 82 ? -4.082 16.25 -1.597 1 90.81 82 TRP B C 1
ATOM 1533 O O . TRP B 1 82 ? -4.785 16.359 -2.605 1 90.81 82 TRP B O 1
ATOM 1543 N N . ASP B 1 83 ? -3.309 17.172 -1.24 1 89.81 83 ASP B N 1
ATOM 1544 C CA . ASP B 1 83 ? -2.896 18.219 -2.162 1 89.81 83 ASP B CA 1
ATOM 1545 C C . ASP B 1 83 ? -1.721 17.766 -3.025 1 89.81 83 ASP B C 1
ATOM 1547 O O . ASP B 1 83 ? -0.583 17.703 -2.553 1 89.81 83 ASP B O 1
ATOM 1551 N N . THR B 1 84 ? -1.972 17.547 -4.277 1 87.38 84 THR B N 1
ATOM 1552 C CA . THR B 1 84 ? -0.98 16.984 -5.188 1 87.38 84 THR B CA 1
ATOM 1553 C C . THR B 1 84 ? 0.133 17.984 -5.461 1 87.38 84 THR B C 1
ATOM 1555 O O . THR B 1 84 ? 1.183 17.625 -6 1 87.38 84 THR B O 1
ATOM 1558 N N . LYS B 1 85 ? -0.113 19.172 -4.984 1 88.5 85 LYS B N 1
ATOM 1559 C CA . LYS B 1 85 ? 0.914 20.203 -5.172 1 88.5 85 LYS B CA 1
ATOM 1560 C C . LYS B 1 85 ? 2.008 20.078 -4.117 1 88.5 85 LYS B C 1
ATOM 1562 O O . LYS B 1 85 ? 3.15 20.484 -4.348 1 88.5 85 LYS B O 1
ATOM 1567 N N . THR B 1 86 ? 1.701 19.547 -3.002 1 89.75 86 THR B N 1
ATOM 1568 C CA . THR B 1 86 ? 2.65 19.516 -1.895 1 89.75 86 THR B CA 1
ATOM 1569 C C . THR B 1 86 ? 3.021 18.078 -1.542 1 89.75 86 THR B C 1
ATOM 1571 O O . THR B 1 86 ? 4.137 17.812 -1.088 1 89.75 86 THR B O 1
ATOM 1574 N N . ASP B 1 87 ? 2.1 17.203 -1.857 1 94.75 87 ASP B N 1
ATOM 1575 C CA . ASP B 1 87 ? 2.324 15.797 -1.535 1 94.75 87 ASP B CA 1
ATOM 1576 C C . ASP B 1 87 ? 2.822 15.031 -2.756 1 94.75 87 ASP B C 1
ATOM 1578 O O . ASP B 1 87 ? 2.664 15.484 -3.891 1 94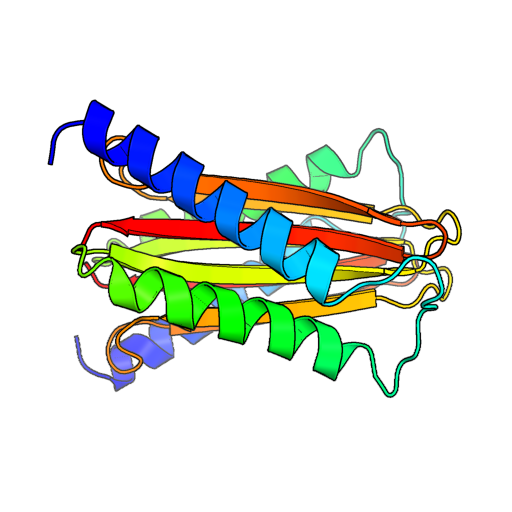.75 87 ASP B O 1
ATOM 1582 N N . GLY B 1 88 ? 3.488 13.914 -2.49 1 94.62 88 GLY B N 1
ATOM 1583 C CA . GLY B 1 88 ? 4.051 13.148 -3.594 1 94.62 88 GLY B CA 1
ATOM 1584 C C . GLY B 1 88 ? 3.939 11.648 -3.398 1 94.62 88 GLY B C 1
ATOM 1585 O O . GLY B 1 88 ? 3.836 11.172 -2.268 1 94.62 88 GLY B O 1
ATOM 1586 N N . ILE B 1 89 ? 3.98 10.953 -4.527 1 96.12 89 ILE B N 1
ATOM 1587 C CA . ILE B 1 89 ? 3.947 9.492 -4.551 1 96.12 89 ILE B CA 1
ATOM 1588 C C . ILE B 1 89 ? 4.902 8.969 -5.625 1 96.12 89 ILE B C 1
ATOM 1590 O O . ILE B 1 89 ? 5.012 9.562 -6.703 1 96.12 89 ILE B O 1
ATOM 1594 N N . ILE B 1 90 ? 5.555 7.875 -5.305 1 96.62 90 ILE B N 1
ATOM 1595 C CA . ILE B 1 90 ? 6.391 7.219 -6.305 1 96.62 90 ILE B CA 1
ATOM 1596 C C . ILE B 1 90 ? 6.41 5.711 -6.055 1 96.62 90 ILE B C 1
ATOM 1598 O O . ILE B 1 90 ? 6.465 5.27 -4.906 1 96.62 90 ILE B O 1
ATOM 1602 N N . SER B 1 91 ? 6.328 4.934 -7.105 1 96.38 91 SER B N 1
ATOM 1603 C CA . SER B 1 91 ? 6.387 3.477 -7.059 1 96.38 91 SER B CA 1
ATOM 1604 C C . SER B 1 91 ? 7.594 2.947 -7.82 1 96.38 91 SER B C 1
ATOM 1606 O O . SER B 1 91 ? 7.902 3.424 -8.914 1 96.38 91 SER B O 1
ATOM 1608 N N . VAL B 1 92 ? 8.211 2.012 -7.195 1 97.19 92 VAL B N 1
ATOM 1609 C CA . VAL B 1 92 ? 9.367 1.361 -7.801 1 97.19 92 VAL B CA 1
ATOM 1610 C C . VAL B 1 92 ? 9.133 -0.145 -7.887 1 97.19 92 VAL B C 1
ATOM 1612 O O . VAL B 1 92 ? 8.844 -0.793 -6.879 1 97.19 92 VAL B O 1
ATOM 1615 N N . THR B 1 93 ? 9.242 -0.654 -9.078 1 95.88 93 THR B N 1
ATOM 1616 C CA . THR B 1 93 ? 9.07 -2.09 -9.273 1 95.88 93 THR B CA 1
ATOM 1617 C C . THR B 1 93 ? 10.398 -2.756 -9.594 1 95.88 93 THR B C 1
ATOM 1619 O O . THR B 1 93 ? 11.219 -2.197 -10.32 1 95.88 93 THR B O 1
ATOM 1622 N N . GLY B 1 94 ? 10.609 -3.84 -8.93 1 95.25 94 GLY B N 1
ATOM 1623 C CA . GLY B 1 94 ? 11.742 -4.703 -9.219 1 95.25 94 GLY B CA 1
ATOM 1624 C C . GLY B 1 94 ? 11.336 -6.059 -9.758 1 95.25 94 GLY B C 1
ATOM 1625 O O . GLY B 1 94 ? 10.414 -6.691 -9.234 1 95.25 94 GLY B O 1
ATOM 1626 N N . ASP B 1 95 ? 12 -6.379 -10.875 1 92.88 95 ASP B N 1
ATOM 1627 C CA . ASP B 1 95 ? 11.766 -7.672 -11.516 1 92.88 95 ASP B CA 1
ATOM 1628 C C . ASP B 1 95 ? 12.992 -8.578 -11.383 1 92.88 95 ASP B C 1
ATOM 1630 O O . ASP B 1 95 ? 14.047 -8.289 -11.945 1 92.88 95 ASP B O 1
ATOM 1634 N N . PHE B 1 96 ? 12.719 -9.641 -10.578 1 93.94 96 PHE B N 1
ATOM 1635 C CA . PHE B 1 96 ? 13.773 -10.609 -10.328 1 93.94 96 PHE B CA 1
ATOM 1636 C C . PHE B 1 96 ? 13.375 -11.984 -10.867 1 93.94 96 PHE B C 1
ATOM 1638 O O . PHE B 1 96 ? 12.219 -12.211 -11.219 1 93.94 96 PHE B O 1
ATOM 1645 N N . PRO B 1 97 ? 14.344 -12.852 -11.016 1 94 97 PRO B N 1
ATOM 1646 C CA . PRO B 1 97 ? 14.039 -14.117 -11.703 1 94 97 PRO B CA 1
ATOM 1647 C C . PRO B 1 97 ? 12.898 -14.883 -11.047 1 94 97 PRO B C 1
ATOM 1649 O O . PRO B 1 97 ? 12.078 -15.492 -11.742 1 94 97 PRO B O 1
ATOM 1652 N N . ASN B 1 98 ? 12.805 -14.836 -9.719 1 93.94 98 ASN B N 1
ATOM 1653 C CA . ASN B 1 98 ? 11.836 -15.672 -9.023 1 93.94 98 ASN B CA 1
ATOM 1654 C C . ASN B 1 98 ? 10.828 -14.836 -8.242 1 93.94 98 ASN B C 1
ATOM 1656 O O . ASN B 1 98 ? 9.852 -15.359 -7.707 1 93.94 98 ASN B O 1
ATOM 1660 N N . LEU B 1 99 ? 11.125 -13.523 -8.133 1 94.19 99 LEU B N 1
ATOM 1661 C CA . LEU B 1 99 ? 10.312 -12.641 -7.297 1 94.19 99 LEU B CA 1
ATOM 1662 C C . LEU B 1 99 ? 10.023 -11.328 -8.016 1 94.19 99 LEU B C 1
ATOM 1664 O O . LEU B 1 99 ? 10.828 -10.859 -8.82 1 94.19 99 LEU B O 1
ATOM 1668 N N . ASN B 1 100 ? 8.836 -10.82 -7.766 1 93.75 100 ASN B N 1
ATOM 1669 C CA . ASN B 1 100 ? 8.531 -9.422 -8.055 1 93.75 100 ASN B CA 1
ATOM 1670 C C . ASN B 1 100 ? 8.398 -8.602 -6.773 1 93.75 100 ASN B C 1
ATOM 1672 O O . ASN B 1 100 ? 7.875 -9.086 -5.773 1 93.75 100 ASN B O 1
ATOM 1676 N N . CYS B 1 101 ? 8.93 -7.434 -6.852 1 95.31 101 CYS B N 1
ATOM 1677 C CA . CYS B 1 101 ? 8.852 -6.559 -5.688 1 95.31 101 CYS B CA 1
ATOM 1678 C C . CYS B 1 101 ? 8.367 -5.168 -6.078 1 95.31 101 CYS B C 1
ATOM 1680 O O . CYS B 1 101 ? 8.805 -4.617 -7.094 1 95.31 101 CYS B O 1
ATOM 1682 N N . LEU B 1 102 ? 7.383 -4.637 -5.332 1 96.19 102 LEU B N 1
ATOM 1683 C CA . LEU B 1 102 ? 6.879 -3.279 -5.527 1 96.19 102 LEU B CA 1
ATOM 1684 C C . LEU B 1 102 ? 7.02 -2.459 -4.25 1 96.19 102 LEU B C 1
ATOM 1686 O O . LEU B 1 102 ? 6.555 -2.875 -3.186 1 96.19 102 LEU B O 1
ATOM 1690 N N . VAL B 1 103 ? 7.707 -1.365 -4.355 1 97.62 103 VAL B N 1
ATOM 1691 C CA . VAL B 1 103 ? 7.812 -0.423 -3.246 1 97.62 103 VAL B CA 1
ATOM 1692 C C . VAL B 1 103 ? 7.156 0.902 -3.629 1 97.62 103 VAL B C 1
ATOM 1694 O O . VAL B 1 103 ? 7.48 1.486 -4.664 1 97.62 103 VAL B O 1
ATOM 1697 N N . THR B 1 104 ? 6.242 1.344 -2.908 1 97.44 104 THR B N 1
ATOM 1698 C CA . THR B 1 104 ? 5.605 2.641 -3.1 1 97.44 104 THR B CA 1
ATOM 1699 C C . THR B 1 104 ? 5.875 3.559 -1.912 1 97.44 104 THR B C 1
ATOM 1701 O O . THR B 1 104 ? 5.77 3.139 -0.758 1 97.44 104 THR B O 1
ATOM 1704 N N . ILE B 1 105 ? 6.227 4.754 -2.223 1 97.69 105 ILE B N 1
ATOM 1705 C CA . ILE B 1 105 ? 6.531 5.746 -1.197 1 97.69 105 ILE B CA 1
ATOM 1706 C C . ILE B 1 105 ? 5.543 6.906 -1.292 1 97.69 105 ILE B C 1
ATOM 1708 O O . ILE B 1 105 ? 5.312 7.445 -2.377 1 97.69 105 ILE B O 1
ATOM 1712 N N . TYR B 1 106 ? 4.934 7.211 -0.18 1 96.69 106 TYR B N 1
ATOM 1713 C CA . TYR B 1 106 ? 4.117 8.414 -0.048 1 96.69 106 TYR B CA 1
ATOM 1714 C C . TYR B 1 106 ? 4.82 9.461 0.809 1 96.69 106 TYR B C 1
ATOM 1716 O O . TYR B 1 106 ? 5.262 9.164 1.922 1 96.69 106 TYR B O 1
ATOM 1724 N N . ALA B 1 107 ? 4.977 10.633 0.278 1 96.19 107 ALA B N 1
ATOM 1725 C CA . ALA B 1 107 ? 5.461 11.781 1.029 1 96.19 107 ALA B CA 1
ATOM 1726 C C . ALA B 1 107 ? 4.344 12.797 1.266 1 96.19 107 ALA B C 1
ATOM 1728 O O . ALA B 1 107 ? 3.869 13.438 0.325 1 96.19 107 ALA B O 1
ATOM 1729 N N . VAL B 1 108 ? 3.951 12.945 2.523 1 94.62 108 VAL B N 1
ATOM 1730 C CA . VAL B 1 108 ? 2.807 13.773 2.879 1 94.62 108 VAL B CA 1
ATOM 1731 C C . VAL B 1 108 ? 3.285 15.031 3.607 1 94.62 108 VAL B C 1
ATOM 1733 O O . VAL B 1 108 ? 3.82 14.945 4.715 1 94.62 108 VAL B O 1
ATOM 1736 N N . HIS B 1 109 ? 3.043 16.141 2.891 1 91.56 109 HIS B N 1
ATOM 1737 C CA . HIS B 1 109 ? 3.459 17.406 3.49 1 91.56 109 HIS B CA 1
ATOM 1738 C C . HIS B 1 109 ? 2.607 17.75 4.711 1 91.56 109 HIS B C 1
ATOM 1740 O O . HIS B 1 109 ? 1.389 17.562 4.695 1 91.56 109 HIS B O 1
ATOM 1746 N N . VAL B 1 110 ? 3.152 18.109 5.816 1 82.62 110 VAL B N 1
ATOM 1747 C CA . VAL B 1 110 ? 2.441 18.453 7.043 1 82.62 110 VAL B CA 1
ATOM 1748 C C . VAL B 1 110 ? 2.43 19.969 7.227 1 82.62 110 VAL B C 1
ATOM 1750 O O . VAL B 1 110 ? 3.404 20.656 6.895 1 82.62 110 VAL B O 1
#

Nearest PDB structures (foldseek):
  8pr0-assembly1_G  TM=9.619E-01  e=2.673E-12  Homo sapiens
  8glv-assembly1_AR  TM=9.510E-01  e=2.860E-12  Chlamydomonas reinhardtii
  8glv-assembly1_MK  TM=9.324E-01  e=3.503E-11  Chlamydomonas reinhardtii
  8glv-assembly1_AS  TM=9.468E-01  e=4.010E-09  Chlamydomonas reinhardtii
  8bwy-assembly1_O  TM=8.880E-01  e=9.670E-09  Chlamydomonas reinhardtii

InterPro domains:
  IPR005334 Dynein light chain Tctex-1-like [PF03645] (16-106)
  IPR005334 Dynein light chain Tctex-1-like [PTHR21255] (11-109)
  IPR038586 Tctex-1-like superfamily [G3DSA:3.30.1140.40] (10-109)

pLDDT: mean 92.82, std 5.49, range [61.53, 97.88]

Foldseek 3Di:
DQLVVQVVVQVVLQVQLVVLLPVLDDQPDADDPVCPVVSQVSSVVSSVVVVVVVVDQWDKDKDKDKDFPPPDDDDDDDDDDADPSRKDKDKDWDDHPTMIMIMMMITHHD/DQLVVQVVVQVVLQVQLVVLLPVLDDQPDADDPVCVVVSQVSSVVSSVVVVVVVVDQWDKDKDKDKDFPPPDDDDDDDDDDADPSRKDKDKDWDDHPTMIMIMMMITHHD

Sequence (220 aa):
MSLEDDEILIDELGNTARKVMEEVITQDLYFDPENINSWCQQIMDHCLKEFGKLAKPFKYIVTCFIMQRNGAGFQCASTCFWDTKTDGIISVTGDFPNLNCLVTIYAVHVMSLEDDEILIDELGNTARKVMEEVITQDLYFDPENINSWCQQIMDHCLKEFGKLAKPFKYIVTCFIMQRNGAGFQCASTCFWDTKTDGIISVTGDFPNLNCLVTIYAVHV

Secondary structure (DSSP, 8-state):
--HHHHHHHHHHHHHHHHHHHHHHS-TT----TTTHHHHHHHHHHHHHHHHHHT--SEEEEEEEEEEE-SS--EEEEEEEES-TTT-EEEEEEEE-SSEEEEEEEEEEE-/--HHHHHHHHHHHHHHHHHHHHHHS-TT----TTTHHHHHHHHHHHHHHHHHHT--SEEEEEEEEEEE-SS--EEEEEEEES-TTT-EEEEEEEE-SSEEEEEEEEEEE-

Radius of gyration: 17.3 Å; Cα contacts (8 Å, |Δi|>4): 405; chains: 2; bounding box: 41×45×40 Å

Organism: NCBI:txid5963

Solvent-accessible surface area (backbone atoms only — not comparable to full-atom values): 12139 Å² total; per-residue (Å²): 130,54,63,66,56,50,52,52,49,47,51,51,53,39,51,48,46,47,52,43,45,55,69,71,55,52,74,84,47,63,79,37,91,86,45,49,60,56,53,45,46,50,40,43,52,55,43,51,54,56,55,61,70,66,74,60,76,51,35,39,38,37,34,35,34,42,32,40,64,76,80,68,56,69,48,78,50,71,49,71,53,68,55,75,77,67,30,48,75,41,75,37,78,45,88,47,82,31,33,36,34,40,38,37,40,37,39,40,58,97,129,54,64,66,55,50,52,50,49,47,51,50,51,40,52,48,46,48,52,42,45,58,70,71,54,53,72,84,47,64,78,36,91,88,45,48,61,57,54,46,48,50,40,44,50,54,43,50,56,56,55,62,69,65,75,59,76,51,34,40,36,38,35,36,35,40,32,41,66,76,80,67,55,72,48,76,50,72,50,69,53,71,56,75,77,68,30,48,75,41,74,38,78,46,88,46,83,32,31,36,36,40,36,38,39,38,38,40,57,98